Protein AF-A0A7Z9GYR3-F1 (afdb_monomer_lite)

Foldseek 3Di:
DDDDDDDDDDDDDDDDDDDDDDDDPPPPPPPPVCPPPPPVVVQQLVWQQFQLRSVNPVDNPDDPQDPDDDPPPPDQDDDDDAADAQADWTGHDQKIKAKHKHFPPAFDPVDDDQVRDDQFPLSWGFDRTKIFIKMFIAGNRYRHTLDMDGPDIGRAPGTAHPVHDQHYAYWGDPNAKIWGQSAQRWIWIDGPNGHTPDTDHLHHADDDRRNDDYAYEDEDPPPDPPPPDDDDPPDDDDDPDDRDHDPDDDHWYWYDDPVDIDIDDDD

Radius of gyration: 30.3 Å; chains: 1; bounding box: 81×101×59 Å

Secondary structure (DSSP, 8-state):
-----------------------S---------------HHHHHTT-B-STT-TTSSS--TT----S---SSSS--------SB--PPPEEETTEEEEEEEEEEEEE-TTSPPTTTSPP-GGG-----EEEEEEEEEEETTT--EEEEEEEEEE--SS---TT--TT-SPPEE-SSEEEEE-GGG-EEEEETTS-EEEEE-------GGG------EEE-TT----TT-PPPTT-----S-------S-S-EEEEEETTEEEEEEP-

pLDDT: mean 73.87, std 27.82, range [23.42, 98.69]

Structure (mmCIF, N/CA/C/O backbone):
data_AF-A0A7Z9GYR3-F1
#
_entry.id   AF-A0A7Z9GYR3-F1
#
loop_
_atom_site.group_PDB
_atom_site.id
_atom_site.type_symbol
_atom_site.label_atom_id
_atom_site.label_alt_id
_atom_site.label_comp_id
_atom_site.label_asym_id
_atom_site.label_entity_id
_atom_site.label_seq_id
_atom_site.pdbx_PDB_ins_code
_atom_site.Cartn_x
_atom_site.Cartn_y
_atom_site.Cartn_z
_atom_site.occupancy
_atom_site.B_iso_or_equiv
_atom_site.auth_seq_id
_atom_site.auth_comp_id
_atom_site.auth_asym_id
_atom_site.auth_atom_id
_atom_site.pdbx_PDB_model_num
ATOM 1 N N . MET A 1 1 ? -29.257 -83.106 20.979 1.00 37.72 1 MET A N 1
ATOM 2 C CA . MET A 1 1 ? -28.621 -81.980 21.696 1.00 37.72 1 MET A CA 1
ATOM 3 C C . MET A 1 1 ? -28.853 -80.715 20.865 1.00 37.72 1 MET A C 1
ATOM 5 O O . MET A 1 1 ? -28.634 -80.825 19.670 1.00 37.72 1 MET A O 1
ATOM 9 N N . SER A 1 2 ? -29.279 -79.530 21.321 1.00 37.00 2 SER A N 1
ATOM 10 C CA . SER A 1 2 ? -30.122 -79.076 22.455 1.00 37.00 2 SER A CA 1
ATOM 11 C C . SER A 1 2 ? -30.230 -77.536 22.349 1.00 37.00 2 SER A C 1
ATOM 13 O O . SER A 1 2 ? -29.196 -76.914 22.166 1.00 37.00 2 SER A O 1
ATOM 15 N N . HIS A 1 3 ? -31.364 -76.827 22.434 1.00 33.69 3 HIS A N 1
ATOM 16 C CA . HIS A 1 3 ? -32.806 -77.137 22.569 1.00 33.69 3 HIS A CA 1
ATOM 17 C C . HIS A 1 3 ? -33.588 -76.266 21.523 1.00 33.69 3 HIS A C 1
ATOM 19 O O . HIS A 1 3 ? -32.957 -75.496 20.813 1.00 33.69 3 HIS A O 1
ATOM 25 N N . ARG A 1 4 ? -34.876 -76.425 21.151 1.00 30.14 4 ARG A N 1
ATOM 26 C CA . ARG A 1 4 ? -36.182 -76.279 21.862 1.00 30.14 4 ARG A CA 1
ATOM 27 C C . ARG A 1 4 ? -36.275 -74.972 22.703 1.00 30.14 4 ARG A C 1
ATOM 29 O O . ARG A 1 4 ? -35.363 -74.716 23.465 1.00 30.14 4 ARG A O 1
ATOM 36 N N . LYS A 1 5 ? -37.333 -74.138 22.673 1.00 31.38 5 LYS A N 1
ATOM 37 C CA . LYS A 1 5 ? -38.701 -74.263 22.114 1.00 31.38 5 LYS A CA 1
ATOM 38 C C . LYS A 1 5 ? -39.424 -72.888 22.008 1.00 31.38 5 LYS A C 1
ATOM 40 O O . LYS A 1 5 ? -39.164 -71.988 22.790 1.00 31.38 5 LYS A O 1
ATOM 45 N N . LEU A 1 6 ? -40.378 -72.849 21.074 1.00 30.75 6 LEU A N 1
ATOM 46 C CA . LEU A 1 6 ? -41.644 -72.097 20.934 1.00 30.75 6 LEU A CA 1
ATOM 47 C C . LEU A 1 6 ? -42.253 -71.226 22.078 1.00 30.75 6 LEU A C 1
ATOM 49 O O . LEU A 1 6 ? -42.398 -71.693 23.202 1.00 30.75 6 LEU A O 1
ATOM 53 N N . PHE A 1 7 ? -42.839 -70.093 21.633 1.00 27.52 7 PHE A N 1
ATOM 54 C CA . PHE A 1 7 ? -44.151 -69.460 21.956 1.00 27.52 7 PHE A CA 1
ATOM 55 C C . PHE A 1 7 ? -44.619 -69.175 23.402 1.00 27.52 7 PHE A C 1
ATOM 57 O O . PHE A 1 7 ? -44.775 -70.077 24.222 1.00 27.52 7 PHE A O 1
ATOM 64 N N . ARG A 1 8 ? -45.175 -67.960 23.578 1.00 27.73 8 ARG A N 1
ATOM 65 C CA . ARG A 1 8 ? -46.491 -67.737 24.219 1.00 27.73 8 ARG A CA 1
ATOM 66 C C . ARG A 1 8 ? -47.211 -66.511 23.631 1.00 27.73 8 ARG A C 1
ATOM 68 O O . ARG A 1 8 ? -46.573 -65.516 23.315 1.00 27.73 8 ARG A O 1
ATOM 75 N N . ILE A 1 9 ? -48.533 -66.618 23.494 1.00 33.81 9 ILE A N 1
ATOM 76 C CA . ILE A 1 9 ? -49.474 -65.558 23.085 1.00 33.81 9 ILE A CA 1
ATOM 77 C C . ILE A 1 9 ? -50.174 -65.038 24.345 1.00 33.81 9 ILE A C 1
ATOM 79 O O . ILE A 1 9 ? -50.500 -65.851 25.211 1.00 33.81 9 ILE A O 1
ATOM 83 N N . VAL A 1 10 ? -50.501 -63.742 24.406 1.00 33.88 10 VAL A N 1
ATOM 84 C CA . VAL A 1 10 ? -51.648 -63.257 25.195 1.00 33.88 10 VAL A CA 1
ATOM 85 C C . VAL A 1 10 ? -52.371 -62.147 24.420 1.00 33.88 10 VAL A C 1
ATOM 87 O O . VAL A 1 10 ? -51.730 -61.208 23.959 1.00 33.88 10 VAL A O 1
ATOM 90 N N . ASN A 1 11 ? -53.693 -62.271 24.276 1.00 31.70 11 ASN A N 1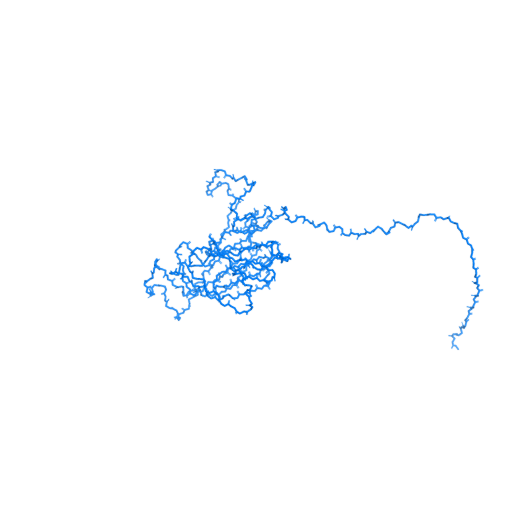
ATOM 91 C CA . ASN A 1 11 ? -54.591 -61.255 23.716 1.00 31.70 11 ASN A CA 1
ATOM 92 C C . ASN A 1 11 ? -55.383 -60.585 24.849 1.00 31.70 11 ASN A C 1
ATOM 94 O O . ASN A 1 11 ? -56.021 -61.303 25.614 1.00 31.70 11 ASN A O 1
ATOM 98 N N . SER A 1 12 ? -55.453 -59.252 24.859 1.00 34.59 12 SER A N 1
ATOM 99 C CA . SER A 1 12 ? -56.633 -58.449 25.250 1.00 34.59 12 SER A CA 1
ATOM 100 C C . SER A 1 12 ? -56.310 -56.964 24.983 1.00 34.59 12 SER A C 1
ATOM 102 O O . SER A 1 12 ? -55.257 -56.493 25.388 1.00 34.59 12 SER A O 1
ATOM 104 N N . SER A 1 13 ? -57.026 -56.192 24.161 1.00 34.53 13 SER A N 1
ATOM 105 C CA . SER A 1 13 ? -58.473 -55.946 24.039 1.00 34.53 13 SER A CA 1
ATOM 106 C C . SER A 1 13 ? -58.991 -54.844 24.978 1.00 34.53 13 SER A C 1
ATOM 108 O O . SER A 1 13 ? -59.334 -55.128 26.117 1.00 34.53 13 SER A O 1
ATOM 110 N N . ILE A 1 14 ? -59.185 -53.658 24.379 1.00 41.22 14 ILE A N 1
ATOM 111 C CA . ILE A 1 14 ? -60.356 -52.767 24.534 1.00 41.22 14 ILE A CA 1
ATOM 112 C C . ILE A 1 14 ? -60.437 -51.816 25.766 1.00 41.22 14 ILE A C 1
ATOM 114 O O . ILE A 1 14 ? -60.558 -52.240 26.906 1.00 41.22 14 ILE A O 1
ATOM 118 N N . SER A 1 15 ? -60.477 -50.516 25.410 1.00 37.03 15 SER A N 1
ATOM 119 C CA . SER A 1 15 ? -61.250 -49.372 25.960 1.00 37.03 15 SER A CA 1
ATOM 120 C C . SER A 1 15 ? -60.958 -48.704 27.320 1.00 37.03 15 SER A C 1
ATOM 122 O O . SER A 1 15 ? -60.864 -49.374 28.338 1.00 37.03 15 SER A O 1
ATOM 124 N N . ASP A 1 16 ? -61.072 -47.361 27.284 1.00 38.69 16 ASP A N 1
ATOM 125 C CA . ASP A 1 16 ? -61.822 -46.501 28.233 1.00 38.69 16 ASP A CA 1
ATOM 126 C C . ASP A 1 16 ? -61.315 -46.273 29.679 1.00 38.69 16 ASP A C 1
ATOM 128 O O . ASP A 1 16 ? -60.851 -47.190 30.341 1.00 38.69 16 ASP A O 1
ATOM 132 N N . THR A 1 17 ? -61.407 -45.075 30.289 1.00 39.69 17 THR A N 1
ATOM 133 C CA . THR A 1 17 ? -61.464 -43.672 29.795 1.00 39.69 17 THR A CA 1
ATOM 134 C C . THR A 1 17 ? -61.020 -42.725 30.945 1.00 39.69 17 THR A C 1
ATOM 136 O O . THR A 1 17 ? -61.125 -43.085 32.111 1.00 39.69 17 THR A O 1
ATOM 139 N N . PHE A 1 18 ? -60.658 -41.474 30.618 1.00 39.09 18 PHE A N 1
ATOM 140 C CA . PHE A 1 18 ? -60.702 -40.263 31.475 1.00 39.09 18 PHE A CA 1
ATOM 141 C C . PHE A 1 18 ? -59.736 -40.028 32.672 1.00 39.09 18 PHE A C 1
ATOM 143 O O . PHE A 1 18 ? -59.362 -40.905 33.436 1.00 39.09 18 PHE A O 1
ATOM 150 N N . CYS A 1 19 ? -59.496 -38.717 32.864 1.00 34.84 19 CYS A N 1
ATOM 151 C CA . CYS A 1 19 ? -59.142 -37.982 34.092 1.00 34.84 19 CYS A CA 1
ATOM 152 C C . CYS A 1 19 ? -57.678 -37.873 34.592 1.00 34.84 19 CYS A C 1
ATOM 154 O O . CYS A 1 19 ? -57.165 -38.705 35.326 1.00 34.84 19 CYS A O 1
ATOM 156 N N . LEU A 1 20 ? -57.141 -36.661 34.370 1.00 39.75 20 LEU A N 1
ATOM 157 C CA . LEU A 1 20 ? -56.474 -35.805 35.372 1.00 39.75 20 LEU A CA 1
ATOM 158 C C . LEU A 1 20 ? -55.152 -36.280 36.014 1.00 39.75 20 LEU A C 1
ATOM 160 O O . LEU A 1 20 ? -55.118 -36.708 37.163 1.00 39.75 20 LEU A O 1
ATOM 164 N N . ALA A 1 21 ? -54.039 -35.938 35.359 1.00 39.66 21 ALA A N 1
ATOM 165 C CA . ALA A 1 21 ? -52.856 -35.406 36.044 1.00 39.66 21 ALA A CA 1
ATOM 166 C C . ALA A 1 21 ? -52.123 -34.407 35.129 1.00 39.66 21 ALA A C 1
ATOM 168 O O . ALA A 1 21 ? -51.768 -34.731 33.998 1.00 39.66 21 ALA A O 1
ATOM 169 N N . ALA A 1 22 ? -51.932 -33.173 35.599 1.00 44.28 22 ALA A N 1
ATOM 170 C CA . ALA A 1 22 ? -51.173 -32.145 34.886 1.00 44.28 22 ALA A CA 1
ATOM 171 C C . ALA A 1 22 ? -49.652 -32.280 35.137 1.00 44.28 22 ALA A C 1
ATOM 173 O O . ALA A 1 22 ? -49.231 -33.038 36.005 1.00 44.28 22 ALA A O 1
ATOM 174 N N . LEU A 1 23 ? -48.854 -31.451 34.441 1.00 46.25 23 LEU A N 1
ATOM 175 C CA . LEU A 1 23 ? -47.457 -31.092 34.774 1.00 46.25 23 LEU A CA 1
ATOM 176 C C . LEU A 1 23 ? -46.296 -32.053 34.405 1.00 46.25 23 LEU A C 1
ATOM 178 O O . LEU A 1 23 ? -45.399 -32.222 35.220 1.00 46.25 23 LEU A O 1
ATOM 182 N N . VAL A 1 24 ? -46.175 -32.529 33.150 1.00 45.31 24 VAL A N 1
ATOM 183 C CA . VAL A 1 24 ? -44.829 -32.724 32.520 1.00 45.31 24 VAL A CA 1
ATOM 184 C C . VAL A 1 24 ? -44.803 -32.461 30.993 1.00 45.31 24 VAL A C 1
ATOM 186 O O . VAL A 1 24 ? -44.171 -33.189 30.234 1.00 45.31 24 VAL A O 1
ATOM 189 N N . VAL A 1 25 ? -45.466 -31.410 30.489 1.00 48.41 25 VAL A N 1
ATOM 190 C CA . VAL A 1 25 ? -45.307 -30.980 29.075 1.00 48.41 25 VAL A CA 1
ATOM 191 C C . VAL A 1 25 ? -45.053 -29.475 28.993 1.00 48.41 25 VAL A C 1
ATOM 193 O O . VAL A 1 25 ? -45.889 -28.701 28.544 1.00 48.41 25 VAL A O 1
ATOM 196 N N . SER A 1 26 ? -43.878 -29.051 29.464 1.00 50.28 26 SER A N 1
ATOM 197 C CA . SER A 1 26 ? -43.373 -27.684 29.268 1.00 50.28 26 SER A CA 1
ATOM 198 C C . SER A 1 26 ? -41.839 -27.631 29.257 1.00 50.28 26 SER A C 1
ATOM 200 O O . SER A 1 26 ? -41.228 -26.835 29.962 1.00 50.28 26 SER A O 1
ATOM 202 N N . CYS A 1 27 ? -41.214 -28.480 28.435 1.00 38.94 27 CYS A N 1
ATOM 203 C CA . CYS A 1 27 ? -39.809 -28.319 28.033 1.00 38.94 27 CYS A CA 1
ATOM 204 C C . CYS A 1 27 ? -39.586 -28.448 26.516 1.00 38.94 27 CYS A C 1
ATOM 206 O O . CYS A 1 27 ? -38.458 -28.606 26.063 1.00 38.94 27 CYS A O 1
ATOM 208 N N . CYS A 1 28 ? -40.629 -28.211 25.710 1.00 43.34 28 CYS A N 1
ATOM 209 C CA . CYS A 1 28 ? -40.446 -27.593 24.391 1.00 43.34 28 CYS A CA 1
ATOM 210 C C . CYS A 1 28 ? -40.190 -26.083 24.558 1.00 43.34 28 CYS A C 1
ATOM 212 O O . CYS A 1 28 ? -40.831 -25.250 23.919 1.00 43.34 28 CYS A O 1
ATOM 214 N N . ALA A 1 29 ? -39.248 -25.733 25.442 1.00 46.59 29 ALA A N 1
ATOM 215 C CA . ALA A 1 29 ? -38.631 -24.424 25.428 1.00 46.59 29 ALA A CA 1
ATOM 216 C C . ALA A 1 29 ? -37.870 -24.356 24.108 1.00 46.59 29 ALA A C 1
ATOM 218 O O . ALA A 1 29 ? -36.826 -24.985 23.939 1.00 46.59 29 ALA A O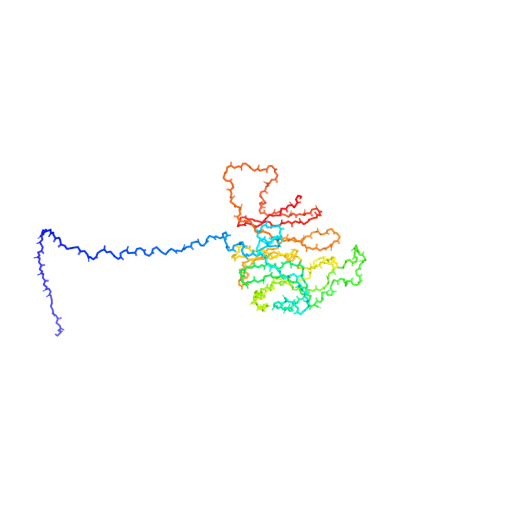 1
ATOM 219 N N . CYS A 1 30 ? -38.462 -23.666 23.139 1.00 44.78 30 CYS A N 1
ATOM 220 C CA . CYS A 1 30 ? -37.830 -23.443 21.860 1.00 44.78 30 CYS A CA 1
ATOM 221 C C . CYS A 1 30 ? -36.509 -22.722 22.134 1.00 44.78 30 CYS A C 1
ATOM 223 O O . CYS A 1 30 ? -36.522 -21.527 22.429 1.00 44.78 30 CYS A O 1
ATOM 225 N N . LEU A 1 31 ? -35.377 -23.419 21.981 1.00 45.22 31 LEU A N 1
ATOM 226 C CA . LEU A 1 31 ? -34.112 -22.766 21.667 1.00 45.22 31 LEU A CA 1
ATOM 227 C C . LEU A 1 31 ? -34.235 -22.200 20.248 1.00 45.22 31 LEU A C 1
ATOM 229 O O . LEU A 1 31 ? -33.615 -22.662 19.294 1.00 45.22 31 LEU A O 1
ATOM 233 N N . GLN A 1 32 ? -35.065 -21.164 20.125 1.00 49.59 32 GLN A N 1
ATOM 234 C CA . GLN A 1 32 ? -34.815 -20.105 19.179 1.00 49.59 32 GLN A CA 1
ATOM 235 C C . GLN A 1 32 ? -33.464 -19.543 19.589 1.00 49.59 32 GLN A C 1
ATOM 237 O O . GLN A 1 32 ? -33.362 -18.758 20.531 1.00 49.59 32 GLN A O 1
ATOM 242 N N . SER A 1 33 ? -32.424 -20.002 18.899 1.00 47.75 33 SER A N 1
ATOM 243 C CA . SER A 1 33 ? -31.140 -19.331 18.855 1.00 47.75 33 SER A CA 1
ATOM 244 C C . SER A 1 33 ? -31.421 -17.906 18.399 1.00 47.75 33 SER A C 1
ATOM 246 O O . SER A 1 33 ? -31.510 -17.639 17.201 1.00 47.75 33 SER A O 1
ATOM 248 N N . GLN A 1 34 ? -31.621 -17.000 19.358 1.00 47.19 34 GLN A N 1
ATOM 249 C CA . GLN A 1 34 ? -31.662 -15.570 19.115 1.00 47.19 34 GLN A CA 1
ATOM 250 C C . GLN A 1 34 ? -30.240 -15.158 18.758 1.00 47.19 34 GLN A C 1
ATOM 252 O O . GLN A 1 34 ? -29.492 -14.608 19.564 1.00 47.19 34 GLN A O 1
ATOM 257 N N . LEU A 1 35 ? -29.869 -15.470 17.516 1.00 44.09 35 LEU A N 1
ATOM 258 C CA . LEU A 1 35 ? -28.780 -14.830 16.821 1.00 44.09 35 LEU A CA 1
ATOM 259 C C . LEU A 1 35 ? -29.227 -13.379 16.666 1.00 44.09 35 LEU A C 1
ATOM 261 O O . LEU A 1 35 ? -29.896 -13.013 15.701 1.00 44.09 35 LEU A O 1
ATOM 265 N N . SER A 1 36 ? -28.957 -12.589 17.706 1.00 44.06 36 SER A N 1
ATOM 266 C CA . SER A 1 36 ? -29.188 -11.157 17.695 1.00 44.06 36 SER A CA 1
ATOM 267 C C . SER A 1 36 ? -28.364 -10.613 16.544 1.00 44.06 36 SER A C 1
ATOM 269 O O . SER A 1 36 ? -27.134 -10.563 16.622 1.00 44.06 36 SER A O 1
ATOM 271 N N . ALA A 1 37 ? -29.041 -10.290 15.443 1.00 48.44 37 ALA A N 1
ATOM 272 C CA . ALA A 1 37 ? -28.442 -9.555 14.354 1.00 48.44 37 ALA A CA 1
ATOM 273 C C . ALA A 1 37 ? -28.035 -8.207 14.946 1.00 48.44 37 ALA A C 1
ATOM 275 O O . ALA A 1 37 ? -28.883 -7.343 15.171 1.00 48.44 37 ALA A O 1
ATOM 276 N N . GLN A 1 38 ? -26.749 -8.074 15.281 1.00 43.47 38 GLN A N 1
ATOM 277 C CA . GLN A 1 38 ? -26.194 -6.801 15.706 1.00 43.47 38 GLN A CA 1
ATOM 278 C C . GLN A 1 38 ? -26.507 -5.797 14.605 1.00 43.47 38 GLN A C 1
ATOM 280 O O . GLN A 1 38 ? -26.141 -6.013 13.452 1.00 43.47 38 GLN A O 1
ATOM 285 N N . ASP A 1 39 ? -27.227 -4.741 14.974 1.00 46.22 39 ASP A N 1
ATOM 286 C CA . ASP A 1 39 ? -27.556 -3.636 14.086 1.00 46.22 39 ASP A CA 1
ATOM 287 C C . ASP A 1 39 ? -26.244 -3.084 13.492 1.00 46.22 39 ASP A C 1
ATOM 289 O O . ASP A 1 39 ? -25.444 -2.500 14.238 1.00 46.22 39 ASP A O 1
ATOM 293 N N . PRO A 1 40 ? -25.979 -3.294 12.183 1.00 50.00 40 PRO A N 1
ATOM 294 C CA . PRO A 1 40 ? -24.681 -2.975 11.592 1.00 50.00 40 PRO A CA 1
ATOM 295 C C . PRO A 1 40 ? -24.381 -1.472 11.641 1.00 50.00 40 PRO A C 1
ATOM 297 O O . PRO A 1 40 ? -23.216 -1.076 11.618 1.00 50.00 40 PRO A O 1
ATOM 300 N N . SER A 1 41 ? -25.406 -0.629 11.825 1.00 56.66 41 SER A N 1
ATOM 301 C CA . SER A 1 41 ? -25.260 0.826 11.866 1.00 56.66 41 SER A CA 1
ATOM 302 C C . SER A 1 41 ? -24.340 1.338 12.981 1.00 56.66 41 SER A C 1
ATOM 304 O O . SER A 1 41 ? -23.775 2.422 12.843 1.00 56.66 41 SER A O 1
ATOM 306 N N . LYS A 1 42 ? -24.149 0.593 14.083 1.00 49.12 42 LYS A N 1
ATOM 307 C CA . LYS A 1 42 ? -23.285 1.032 15.199 1.00 49.12 42 LYS A CA 1
ATOM 308 C C . LYS A 1 42 ? -21.845 0.529 15.137 1.00 49.12 42 LYS A C 1
ATOM 310 O O . LYS A 1 42 ? -20.979 1.207 15.685 1.00 49.12 42 LYS A O 1
ATOM 315 N N . SER A 1 43 ? -21.559 -0.612 14.507 1.00 61.03 43 SER A N 1
ATOM 316 C CA . SER A 1 43 ? -20.167 -1.051 14.320 1.00 61.03 43 SER A CA 1
ATOM 317 C C . SER A 1 43 ? -19.510 -0.306 13.156 1.00 61.03 43 SER A C 1
ATOM 319 O O . SER A 1 43 ? -18.393 0.183 13.309 1.00 61.03 43 SER A O 1
ATOM 321 N N . GLU A 1 44 ? -20.231 -0.101 12.047 1.00 61.12 44 GLU A N 1
ATOM 322 C CA . GLU A 1 44 ? -19.733 0.628 10.870 1.00 61.12 44 GLU A CA 1
ATOM 323 C C . GLU A 1 44 ? -19.287 2.064 11.194 1.00 61.12 44 GLU A C 1
ATOM 325 O O . GLU A 1 44 ? -18.243 2.503 10.714 1.00 61.12 44 GLU A O 1
ATOM 330 N N . LEU A 1 45 ? -20.029 2.785 12.048 1.00 63.03 45 LEU A N 1
ATOM 331 C CA . LEU A 1 45 ? -19.714 4.170 12.435 1.00 63.03 45 LEU A CA 1
ATOM 332 C C . LEU A 1 45 ? -18.457 4.313 13.309 1.00 63.03 45 LEU A C 1
ATOM 334 O O . LEU A 1 45 ? -17.876 5.397 13.355 1.00 63.03 45 LEU A O 1
ATOM 338 N N . ASN A 1 46 ? -18.023 3.246 13.988 1.00 81.56 46 ASN A N 1
ATOM 339 C CA . ASN A 1 46 ? -16.782 3.238 14.772 1.00 81.56 46 ASN A CA 1
ATOM 340 C C . ASN A 1 46 ? -15.542 2.909 13.917 1.00 81.56 46 ASN A C 1
ATOM 342 O O . ASN A 1 46 ? -14.413 3.000 14.410 1.00 81.56 46 ASN A O 1
ATOM 346 N N . ASN A 1 47 ? -15.749 2.544 12.647 1.00 90.31 47 ASN A N 1
ATOM 347 C CA . ASN A 1 47 ? -14.727 2.070 11.725 1.00 90.31 47 ASN A CA 1
ATOM 348 C C . ASN A 1 47 ? -14.442 3.093 10.614 1.00 90.31 47 ASN A C 1
ATOM 350 O O . ASN A 1 47 ? -15.334 3.733 10.060 1.00 90.31 47 ASN A O 1
ATOM 354 N N . TRP A 1 48 ? -13.166 3.229 10.250 1.00 93.81 48 TRP A N 1
ATOM 355 C CA . TRP A 1 48 ? -12.717 4.097 9.157 1.00 93.81 48 TRP A CA 1
ATOM 356 C C . TRP A 1 48 ? -12.488 3.244 7.912 1.00 93.81 48 TRP A C 1
ATOM 358 O O . TRP A 1 48 ? -11.359 3.043 7.481 1.00 93.81 48 TRP A O 1
ATOM 368 N N . HIS A 1 49 ? -13.565 2.657 7.390 1.00 92.81 49 HIS A N 1
ATOM 369 C CA . HIS A 1 49 ? -13.518 1.521 6.462 1.00 92.81 49 HIS A CA 1
ATOM 370 C C . HIS A 1 49 ? -13.140 1.860 5.006 1.00 92.81 49 HIS A C 1
ATOM 372 O O . HIS A 1 49 ? -12.967 0.954 4.193 1.00 92.81 49 HIS A O 1
ATOM 378 N N . GLN A 1 50 ? -13.008 3.147 4.683 1.00 91.81 50 GLN A N 1
ATOM 379 C CA . GLN A 1 50 ? -12.658 3.681 3.365 1.00 91.81 50 GLN A CA 1
ATOM 380 C C . GLN A 1 50 ? -11.895 5.006 3.515 1.00 91.81 50 GLN A C 1
ATOM 382 O O . GLN A 1 50 ? -11.940 5.628 4.577 1.00 91.81 50 GLN A O 1
ATOM 387 N N . TRP A 1 51 ? -11.247 5.478 2.442 1.00 89.69 51 TRP A N 1
ATOM 388 C CA . TRP A 1 51 ? -10.387 6.679 2.426 1.00 89.69 51 TRP A CA 1
ATOM 389 C C . TRP A 1 51 ? -10.948 7.874 3.222 1.00 89.69 51 TRP A C 1
ATOM 391 O O . TRP A 1 51 ? -10.254 8.446 4.062 1.00 89.69 51 TRP A O 1
ATOM 401 N N . ARG A 1 52 ? -12.216 8.234 2.989 1.00 90.50 52 ARG A N 1
ATOM 402 C CA . ARG A 1 52 ? -12.875 9.404 3.596 1.00 90.50 52 ARG A CA 1
ATOM 403 C C . ARG A 1 52 ? -13.744 9.074 4.821 1.00 90.50 52 ARG A C 1
ATOM 405 O O . ARG A 1 52 ? -14.618 9.865 5.173 1.00 90.50 52 ARG A O 1
ATOM 412 N N . GLY A 1 53 ? -13.509 7.935 5.468 1.00 90.44 53 GLY A N 1
ATOM 413 C CA . GLY A 1 53 ? -14.240 7.515 6.664 1.00 90.44 53 GLY A CA 1
ATOM 414 C C . GLY A 1 53 ? -15.688 7.085 6.387 1.00 90.44 53 GLY A C 1
ATOM 415 O O . GLY A 1 53 ? -16.092 6.971 5.225 1.00 90.44 53 GLY A O 1
ATOM 416 N N . PRO A 1 54 ? -16.483 6.829 7.442 1.00 88.38 54 PRO A N 1
ATOM 417 C CA . PRO A 1 54 ? -17.796 6.198 7.306 1.00 88.38 54 PRO A CA 1
ATOM 418 C C . PRO A 1 54 ? -18.806 7.042 6.514 1.00 88.38 54 PRO A C 1
ATOM 420 O O . PRO A 1 54 ? -19.583 6.495 5.742 1.00 88.38 54 PRO A O 1
ATOM 423 N N . ASP A 1 55 ? -18.738 8.371 6.627 1.00 87.56 55 ASP A N 1
ATOM 424 C CA . ASP A 1 55 ? -19.621 9.312 5.919 1.00 87.56 55 ASP A CA 1
ATOM 425 C C . ASP A 1 55 ? -19.070 9.788 4.560 1.00 87.56 55 ASP A C 1
ATOM 427 O O . ASP A 1 55 ? -19.622 10.704 3.951 1.00 87.56 55 ASP A O 1
ATOM 431 N N . ALA A 1 56 ? -17.935 9.241 4.112 1.00 87.38 56 ALA A N 1
ATOM 432 C CA . ALA A 1 56 ? -17.191 9.683 2.928 1.00 87.38 56 ALA A CA 1
ATOM 433 C C . ALA A 1 56 ? -16.822 11.191 2.891 1.00 87.38 56 ALA A C 1
ATOM 435 O O . ALA A 1 56 ? -16.442 11.719 1.842 1.00 87.38 56 ALA A O 1
ATOM 436 N N . ASN A 1 57 ? -16.864 11.889 4.031 1.00 90.19 57 ASN A N 1
ATOM 437 C CA . ASN A 1 57 ? -16.621 13.333 4.155 1.00 90.19 57 ASN A CA 1
ATOM 438 C C . ASN A 1 57 ? -15.254 13.695 4.777 1.00 90.19 57 ASN A C 1
ATOM 440 O O . ASN A 1 57 ? -14.860 14.858 4.739 1.00 90.19 57 ASN A O 1
ATOM 444 N N . GLY A 1 58 ? -14.507 12.721 5.311 1.00 90.06 58 GLY A N 1
ATOM 445 C CA . GLY A 1 58 ? -13.226 12.937 5.993 1.00 90.06 58 GLY A CA 1
ATOM 446 C C . GLY A 1 58 ? -13.337 13.466 7.429 1.00 90.06 58 GLY A C 1
ATOM 447 O O . GLY A 1 58 ? -12.330 13.899 7.983 1.00 90.06 58 GLY A O 1
ATOM 448 N N . VAL A 1 59 ? -14.523 13.432 8.045 1.00 90.69 59 VAL A N 1
ATOM 449 C CA . VAL A 1 59 ? -14.777 13.933 9.404 1.00 90.69 59 VAL A CA 1
ATOM 450 C C . VAL A 1 59 ? -15.007 12.768 10.367 1.00 90.69 59 VAL A C 1
ATOM 452 O O . VAL A 1 59 ? -15.846 11.905 10.124 1.00 90.69 59 VAL A O 1
ATOM 455 N N . SER A 1 60 ? -14.310 12.768 11.506 1.00 88.06 60 SER A N 1
ATOM 456 C CA . SER A 1 60 ? -14.645 11.883 12.627 1.00 88.06 60 SER A CA 1
ATOM 457 C C . SER A 1 60 ? -15.587 12.599 13.593 1.00 88.06 60 SER A C 1
ATOM 459 O O . SER A 1 60 ? -15.216 13.610 14.186 1.00 88.06 60 SER A O 1
ATOM 461 N N . ARG A 1 61 ? -16.812 12.083 13.751 1.00 84.06 61 ARG A N 1
ATOM 462 C CA . ARG A 1 61 ? -17.900 12.749 14.497 1.00 84.06 61 ARG A CA 1
ATOM 463 C C . ARG A 1 61 ? -17.635 12.911 15.998 1.00 84.06 61 ARG A C 1
ATOM 465 O O . ARG A 1 61 ? -18.203 13.803 16.618 1.00 84.06 61 ARG A O 1
ATOM 472 N N . SER A 1 62 ? -16.834 12.022 16.581 1.00 83.19 62 SER A N 1
ATOM 473 C CA . SER A 1 62 ? -16.623 11.910 18.032 1.00 83.19 62 SER A CA 1
ATOM 474 C C . SER A 1 62 ? -15.154 11.711 18.414 1.00 83.19 62 SER A C 1
ATOM 476 O O . SER A 1 62 ? -14.860 11.242 19.514 1.00 83.19 62 SER A O 1
ATOM 478 N N . ALA A 1 63 ? -14.217 12.020 17.512 1.00 84.44 63 ALA A N 1
ATOM 479 C CA . ALA A 1 63 ? -12.800 11.988 17.853 1.00 84.44 63 ALA A CA 1
ATOM 480 C C . ALA A 1 63 ? -12.458 13.107 18.842 1.00 84.44 63 ALA A C 1
ATOM 482 O O . ALA A 1 63 ? -12.836 14.259 18.649 1.00 84.44 63 ALA A O 1
ATOM 483 N N . ASN A 1 64 ? -11.661 12.760 19.849 1.00 88.88 64 ASN A N 1
ATOM 484 C CA . ASN A 1 64 ? -10.992 13.704 20.735 1.00 88.88 64 ASN A CA 1
ATOM 485 C C . ASN A 1 64 ? -9.471 13.581 20.517 1.00 88.88 64 ASN A C 1
ATOM 487 O O . ASN A 1 64 ? -8.801 12.901 21.298 1.00 88.88 64 ASN A O 1
ATOM 491 N N . PRO A 1 65 ? -8.932 14.095 19.392 1.00 90.62 65 PRO A N 1
ATOM 492 C CA . PRO A 1 65 ? -7.514 13.968 19.079 1.00 90.62 65 PRO A CA 1
ATOM 493 C C . PRO A 1 65 ? -6.663 14.840 20.018 1.00 90.62 65 PRO A C 1
ATOM 495 O O . PRO A 1 65 ? -7.132 15.880 20.485 1.00 90.62 65 PRO A O 1
ATOM 498 N N . PRO A 1 66 ? -5.399 14.465 20.278 1.00 92.94 66 PRO A N 1
ATOM 499 C CA . PRO A 1 66 ? -4.477 15.319 21.017 1.00 92.94 66 PRO A CA 1
ATOM 500 C C . PRO A 1 66 ? -4.234 16.637 20.265 1.00 92.94 66 PRO A C 1
ATOM 502 O O . PRO A 1 66 ? -4.002 16.639 19.058 1.00 92.94 66 PRO A O 1
ATOM 505 N N . THR A 1 67 ? -4.243 17.759 20.987 1.00 95.38 67 THR A N 1
ATOM 506 C CA . THR A 1 67 ? -4.009 19.111 20.436 1.00 95.38 67 THR A CA 1
ATOM 507 C C . THR A 1 67 ? -2.529 19.493 20.334 1.00 95.38 67 THR A C 1
ATOM 509 O O . THR A 1 67 ? -2.200 20.568 19.846 1.00 95.38 67 THR A O 1
ATOM 512 N N . GLU A 1 68 ? -1.633 18.624 20.801 1.00 95.94 68 GLU A N 1
ATOM 513 C CA . GLU A 1 68 ? -0.180 18.786 20.751 1.00 95.94 68 GLU A CA 1
ATOM 514 C C . GLU A 1 68 ? 0.456 17.489 20.241 1.00 95.94 68 GLU A C 1
ATOM 516 O O . GLU A 1 68 ? -0.034 16.399 20.547 1.00 95.94 68 GLU A O 1
ATOM 521 N N . TRP A 1 69 ? 1.559 17.585 19.501 1.00 94.81 69 TRP A N 1
ATOM 522 C CA . TRP A 1 69 ? 2.248 16.434 18.915 1.00 94.81 69 TRP A CA 1
ATOM 523 C C . TRP A 1 69 ? 3.747 16.721 18.765 1.00 94.81 69 TRP A C 1
ATOM 525 O O . TRP A 1 69 ? 4.126 17.854 18.469 1.00 94.81 69 TRP A O 1
ATOM 535 N N . SER A 1 70 ? 4.595 15.710 18.950 1.00 93.81 70 SER A N 1
ATOM 536 C CA . SER A 1 70 ? 6.022 15.748 18.584 1.00 93.81 70 SER A CA 1
ATOM 537 C C . SER A 1 70 ? 6.485 14.349 18.169 1.00 93.81 70 SER A C 1
ATOM 539 O O . SER A 1 70 ? 5.673 13.429 18.120 1.00 93.81 70 SER A O 1
ATOM 541 N N . GLU A 1 71 ? 7.777 14.153 17.894 1.00 91.81 71 GLU A N 1
ATOM 542 C CA . GLU A 1 71 ? 8.341 12.821 17.626 1.00 91.81 71 GLU A CA 1
ATOM 543 C C . GLU A 1 71 ? 8.400 11.915 18.878 1.00 91.81 71 GLU A C 1
ATOM 545 O O . GLU A 1 71 ? 8.649 10.711 18.761 1.00 91.81 71 GLU A O 1
ATOM 550 N N . GLU A 1 72 ? 8.095 12.472 20.054 1.00 92.19 72 GLU A N 1
ATOM 551 C CA . GLU A 1 72 ? 8.124 11.847 21.381 1.00 92.19 72 GLU A CA 1
ATOM 552 C C . GLU A 1 72 ? 6.779 11.956 22.130 1.00 92.19 72 GLU A C 1
ATOM 554 O O . GLU A 1 72 ? 6.522 11.182 23.052 1.00 92.19 72 GLU A O 1
ATOM 559 N N . LYS A 1 73 ? 5.915 12.918 21.767 1.00 95.12 73 LYS A N 1
ATOM 560 C CA . LYS A 1 73 ? 4.676 13.248 22.490 1.00 95.12 73 LYS A CA 1
ATOM 561 C C . LYS A 1 73 ? 3.425 12.801 21.737 1.00 95.12 73 LYS A C 1
ATOM 563 O O . LYS A 1 73 ? 3.265 13.082 20.555 1.00 95.12 73 LYS A O 1
ATOM 568 N N . ASN A 1 74 ? 2.502 12.170 22.470 1.00 95.12 74 ASN A N 1
ATOM 569 C CA . ASN A 1 74 ? 1.192 11.682 22.007 1.00 95.12 74 ASN A CA 1
ATOM 570 C C . ASN A 1 74 ? 1.218 10.591 20.914 1.00 95.12 74 ASN A C 1
ATOM 572 O O . ASN A 1 74 ? 0.168 10.158 20.440 1.00 95.12 74 ASN A O 1
ATOM 576 N N . ILE A 1 75 ? 2.397 10.051 20.602 1.00 94.38 75 ILE A N 1
ATOM 577 C CA . ILE A 1 75 ? 2.569 8.841 19.795 1.00 94.38 75 ILE A CA 1
ATOM 578 C C . ILE A 1 75 ? 2.245 7.603 20.633 1.00 94.38 75 ILE A C 1
ATOM 580 O O . ILE A 1 75 ? 2.839 7.384 21.687 1.00 94.38 75 ILE A O 1
ATOM 584 N N . ARG A 1 76 ? 1.347 6.751 20.128 1.00 93.44 76 ARG A N 1
ATOM 585 C CA . ARG A 1 76 ? 1.023 5.458 20.756 1.00 93.44 76 ARG A CA 1
ATOM 586 C C . ARG A 1 76 ? 2.010 4.350 20.375 1.00 93.44 76 ARG A C 1
ATOM 588 O O . ARG A 1 76 ? 2.367 3.535 21.218 1.00 93.44 76 ARG A O 1
ATOM 595 N N . TRP A 1 77 ? 2.433 4.322 19.114 1.00 96.25 77 TRP A N 1
ATOM 596 C CA . TRP A 1 77 ? 3.422 3.395 18.559 1.00 96.25 77 TRP A CA 1
ATOM 597 C C . TRP A 1 77 ? 3.965 3.940 17.228 1.00 96.25 77 TRP A C 1
ATOM 599 O O . TRP A 1 77 ? 3.356 4.816 16.613 1.00 96.25 77 TRP A O 1
ATOM 609 N N . LYS A 1 78 ? 5.108 3.411 16.777 1.00 95.00 78 LYS A N 1
ATOM 610 C CA . LYS A 1 78 ? 5.650 3.591 15.420 1.00 95.00 78 LYS A CA 1
ATOM 611 C C . LYS A 1 78 ? 6.041 2.222 14.877 1.00 95.00 78 LYS A C 1
ATOM 613 O O . LYS A 1 78 ? 6.672 1.446 15.591 1.00 95.00 78 LYS A O 1
ATOM 618 N N . THR A 1 79 ? 5.717 1.967 13.615 1.00 95.69 79 THR A N 1
ATOM 619 C CA . THR A 1 79 ? 6.044 0.715 12.922 1.00 95.69 79 THR A CA 1
ATOM 620 C C . THR A 1 79 ? 6.765 1.060 11.630 1.00 95.69 79 THR A C 1
ATOM 622 O O . THR A 1 79 ? 6.260 1.855 10.839 1.00 95.69 79 THR A O 1
ATOM 625 N N . ALA A 1 80 ? 7.954 0.492 11.424 1.00 96.00 80 ALA A N 1
ATOM 626 C CA . ALA A 1 80 ? 8.657 0.616 10.154 1.00 96.00 80 ALA A CA 1
ATOM 627 C C . ALA A 1 80 ? 7.894 -0.168 9.076 1.00 96.00 80 ALA A C 1
ATOM 629 O O . ALA A 1 80 ? 7.508 -1.315 9.299 1.00 96.00 80 ALA A O 1
ATOM 630 N N . ILE A 1 81 ? 7.671 0.459 7.923 1.00 95.69 81 ILE A N 1
ATOM 631 C CA . ILE A 1 81 ? 6.976 -0.133 6.778 1.00 95.69 81 ILE A CA 1
ATOM 632 C C . ILE A 1 81 ? 7.931 -0.115 5.591 1.00 95.69 81 ILE A C 1
ATOM 634 O O . ILE A 1 81 ? 8.489 0.926 5.253 1.00 95.69 81 ILE A O 1
ATOM 638 N N . ASP A 1 82 ? 8.116 -1.274 4.965 1.00 96.50 82 ASP A N 1
ATOM 639 C CA . ASP A 1 82 ? 8.974 -1.415 3.792 1.00 96.50 82 ASP A CA 1
ATOM 640 C C . ASP A 1 82 ? 8.332 -0.789 2.548 1.00 96.50 82 ASP A C 1
ATOM 642 O O . ASP A 1 82 ? 7.115 -0.869 2.350 1.00 96.50 82 ASP A O 1
ATOM 646 N N . GLY A 1 83 ? 9.162 -0.265 1.645 1.00 95.94 83 GLY A N 1
ATOM 647 C CA . GLY A 1 83 ? 8.715 0.298 0.372 1.00 95.94 83 GLY A CA 1
ATOM 648 C C . GLY A 1 83 ? 8.118 1.700 0.502 1.00 95.94 83 GLY A C 1
ATOM 649 O O . GLY A 1 83 ? 8.499 2.471 1.378 1.00 95.94 83 GLY A O 1
ATOM 650 N N . ALA A 1 84 ? 7.209 2.041 -0.410 1.00 95.12 84 ALA A N 1
ATOM 651 C CA . ALA A 1 84 ? 6.504 3.318 -0.424 1.00 95.12 84 ALA A CA 1
ATOM 652 C C . ALA A 1 84 ? 5.013 3.126 -0.731 1.00 95.12 84 ALA A C 1
ATOM 654 O O . ALA A 1 84 ? 4.644 2.350 -1.615 1.00 95.12 84 ALA A O 1
ATOM 655 N N . GLY A 1 85 ? 4.163 3.882 -0.038 1.00 92.69 85 GLY A N 1
ATOM 656 C CA . GLY A 1 85 ? 2.718 3.920 -0.248 1.00 92.69 85 GLY A CA 1
ATOM 657 C C . GLY A 1 85 ? 2.144 5.270 0.176 1.00 92.69 85 GLY A C 1
ATOM 658 O O . GLY A 1 85 ? 2.530 5.799 1.215 1.00 92.69 85 GLY A O 1
ATOM 659 N N . SER A 1 86 ? 1.233 5.825 -0.628 1.00 92.38 86 SER A N 1
ATOM 660 C CA . SER A 1 86 ? 0.442 7.021 -0.275 1.00 92.38 86 SER A CA 1
ATOM 661 C C . SER A 1 86 ? -1.006 6.674 0.094 1.00 92.38 86 SER A C 1
ATOM 663 O O . SER A 1 86 ? -1.818 7.570 0.327 1.00 92.38 86 SER A O 1
ATOM 665 N N . SER A 1 87 ? -1.339 5.379 0.166 1.00 91.31 87 SER A N 1
ATOM 666 C CA . SER A 1 87 ? -2.640 4.898 0.627 1.00 91.31 87 SER A CA 1
ATOM 667 C C . SER A 1 87 ? -2.961 5.446 2.017 1.00 91.31 87 SER A C 1
ATOM 669 O O . SER A 1 87 ? -2.165 5.284 2.945 1.00 91.31 87 SER A O 1
ATOM 671 N N . THR A 1 88 ? -4.146 6.029 2.197 1.00 93.25 88 THR A N 1
ATOM 672 C CA . THR A 1 88 ? -4.645 6.326 3.543 1.00 93.25 88 THR A CA 1
ATOM 673 C C . THR A 1 88 ? -4.965 4.999 4.242 1.00 93.25 88 THR A C 1
ATOM 675 O O . THR A 1 88 ? -5.640 4.162 3.632 1.00 93.25 88 THR A O 1
ATOM 678 N N . PRO A 1 89 ? -4.503 4.773 5.489 1.00 95.31 89 PRO A N 1
ATOM 679 C CA . PRO A 1 89 ? -4.893 3.596 6.255 1.00 95.31 89 PRO A CA 1
ATOM 680 C C . PRO A 1 89 ? -6.407 3.556 6.451 1.00 95.31 89 PRO A C 1
ATOM 682 O O . PRO A 1 89 ? -7.031 4.580 6.735 1.00 95.31 89 PRO A O 1
ATOM 685 N N . ILE A 1 90 ? -6.983 2.359 6.377 1.00 96.88 90 ILE A N 1
ATOM 686 C CA . ILE A 1 90 ? -8.353 2.115 6.838 1.00 96.88 90 ILE A CA 1
ATOM 687 C C . ILE A 1 90 ? -8.326 1.331 8.147 1.00 96.88 90 ILE A C 1
ATOM 689 O O . ILE A 1 90 ? -7.399 0.561 8.403 1.00 96.88 90 ILE A O 1
ATOM 693 N N . ILE A 1 91 ? -9.354 1.520 8.968 1.00 95.88 91 ILE A N 1
ATOM 694 C CA . ILE A 1 91 ? -9.490 0.868 10.272 1.00 95.88 91 ILE A CA 1
ATOM 695 C C . ILE A 1 91 ? -10.781 0.061 10.285 1.00 95.88 91 ILE A C 1
ATOM 697 O O . ILE A 1 91 ? -11.852 0.611 10.018 1.00 95.88 91 ILE A O 1
ATOM 701 N N . TRP A 1 92 ? -10.674 -1.216 10.646 1.00 95.75 92 TRP A N 1
ATOM 702 C CA . TRP A 1 92 ? -11.817 -2.055 10.986 1.00 95.75 92 TRP A CA 1
ATOM 703 C C . TRP A 1 92 ? -11.558 -2.773 12.310 1.00 95.75 92 TRP A C 1
ATOM 705 O O . TRP A 1 92 ? -10.623 -3.564 12.435 1.00 95.75 92 TRP A O 1
ATOM 715 N N . ASP A 1 93 ? -12.373 -2.458 13.308 1.00 94.25 93 ASP A N 1
ATOM 716 C CA . ASP A 1 93 ? -12.263 -2.878 14.698 1.00 94.25 93 ASP A CA 1
ATOM 717 C C . ASP A 1 93 ? -10.858 -2.583 15.272 1.00 94.25 93 ASP A C 1
ATOM 719 O O . ASP A 1 93 ? -10.483 -1.415 15.459 1.00 94.25 93 ASP A O 1
ATOM 723 N N . ASN A 1 94 ? -10.064 -3.629 15.528 1.00 95.88 94 ASN A N 1
ATOM 724 C CA . ASN A 1 94 ? -8.680 -3.542 16.012 1.00 95.88 94 ASN A CA 1
ATOM 725 C C . ASN A 1 94 ? -7.624 -3.778 14.902 1.00 95.88 94 ASN A C 1
ATOM 727 O O . ASN A 1 94 ? -6.445 -3.970 15.191 1.00 95.88 94 ASN A O 1
ATOM 731 N N . LYS A 1 95 ? -8.017 -3.772 13.622 1.00 97.94 95 LYS A N 1
ATOM 732 C CA . LYS A 1 95 ? -7.115 -3.951 12.471 1.00 97.94 95 LYS A CA 1
ATOM 733 C C . LYS A 1 95 ? -6.928 -2.636 11.712 1.00 97.94 95 LYS A C 1
ATOM 735 O O . LYS A 1 95 ? -7.897 -1.928 11.435 1.00 97.94 95 LYS A O 1
ATOM 740 N N . VAL A 1 96 ? -5.686 -2.333 11.340 1.00 98.12 96 VAL A N 1
ATOM 741 C CA . VAL A 1 96 ? -5.311 -1.240 10.429 1.00 98.12 96 VAL A CA 1
ATOM 742 C C . VAL A 1 96 ? -4.805 -1.853 9.130 1.00 98.12 96 VAL A C 1
ATOM 744 O O . VAL A 1 96 ? -3.845 -2.622 9.164 1.00 98.12 96 VAL A O 1
ATOM 747 N N . PHE A 1 97 ? -5.407 -1.507 7.993 1.00 98.38 97 PHE A N 1
ATOM 748 C CA . PHE A 1 97 ? -4.978 -2.004 6.683 1.00 98.38 97 PHE A CA 1
ATOM 749 C C . PHE A 1 97 ? -4.294 -0.908 5.863 1.00 98.38 97 PHE A C 1
ATOM 751 O O . PHE A 1 97 ? -4.807 0.207 5.748 1.00 98.38 97 PHE A O 1
ATOM 758 N N . LEU A 1 98 ? -3.144 -1.248 5.278 1.00 97.06 98 LEU A N 1
ATOM 759 C CA . LEU A 1 98 ? -2.259 -0.350 4.529 1.00 97.06 98 LEU A CA 1
ATOM 760 C C . LEU A 1 98 ? -1.750 -1.028 3.255 1.00 97.06 98 LEU A C 1
ATOM 762 O O . LEU A 1 98 ? -1.556 -2.246 3.237 1.00 97.06 98 LEU A O 1
ATOM 766 N N . LEU A 1 99 ? -1.503 -0.241 2.204 1.00 98.12 99 LEU A N 1
ATOM 767 C CA . LEU A 1 99 ? -0.889 -0.711 0.961 1.00 98.12 99 LEU A CA 1
ATOM 768 C C . LEU A 1 99 ? 0.513 -0.110 0.800 1.00 98.12 99 LEU A C 1
ATOM 770 O O . LEU A 1 99 ? 0.730 1.068 1.072 1.00 98.12 99 LEU A O 1
ATOM 774 N N . THR A 1 100 ? 1.467 -0.910 0.328 1.00 97.94 100 THR A N 1
ATOM 775 C CA . THR A 1 100 ? 2.827 -0.453 0.002 1.00 97.94 100 THR A CA 1
ATOM 776 C C . THR A 1 100 ? 3.355 -1.139 -1.257 1.00 97.94 100 THR A C 1
ATOM 778 O O . THR A 1 100 ? 2.954 -2.257 -1.591 1.00 97.94 100 THR A O 1
ATOM 781 N N . ALA A 1 101 ? 4.254 -0.467 -1.972 1.00 98.12 101 ALA A N 1
ATOM 782 C CA . ALA A 1 101 ? 5.006 -1.011 -3.090 1.00 98.12 101 ALA A CA 1
ATOM 783 C C . ALA A 1 101 ? 6.501 -1.052 -2.740 1.00 98.12 101 ALA A C 1
ATOM 785 O O . ALA A 1 101 ? 7.143 -0.019 -2.545 1.00 98.12 101 ALA A O 1
ATOM 786 N N . ILE A 1 102 ? 7.066 -2.257 -2.676 1.00 98.38 102 ILE A N 1
ATOM 787 C CA . ILE A 1 102 ? 8.462 -2.503 -2.296 1.00 98.38 102 ILE A CA 1
ATOM 788 C C . ILE A 1 102 ? 9.283 -2.738 -3.564 1.00 98.38 102 ILE A C 1
ATOM 790 O O . ILE A 1 102 ? 9.059 -3.737 -4.247 1.00 98.38 102 ILE A O 1
ATOM 794 N N . ASN A 1 103 ? 10.242 -1.860 -3.872 1.00 97.69 103 ASN A N 1
ATOM 795 C CA . ASN A 1 103 ? 11.219 -2.122 -4.934 1.00 97.69 103 ASN A CA 1
ATOM 796 C C . ASN A 1 103 ? 12.121 -3.296 -4.510 1.00 97.69 103 ASN A C 1
ATOM 798 O O . ASN A 1 103 ? 12.669 -3.292 -3.410 1.00 97.69 103 ASN A O 1
ATOM 802 N N . THR A 1 104 ? 12.255 -4.309 -5.364 1.00 98.00 104 THR A N 1
ATOM 803 C CA . THR A 1 104 ? 13.051 -5.518 -5.085 1.00 98.00 104 THR A CA 1
ATOM 804 C C . THR A 1 104 ? 14.540 -5.371 -5.394 1.00 98.00 104 THR A C 1
ATOM 806 O O . THR A 1 104 ? 15.327 -6.220 -4.984 1.00 98.00 104 THR A O 1
ATOM 809 N N . GLY A 1 105 ? 14.925 -4.355 -6.170 1.00 97.31 105 GLY A N 1
ATOM 810 C CA . GLY A 1 105 ? 16.247 -4.239 -6.788 1.00 97.31 105 GLY A CA 1
ATOM 811 C C . GLY A 1 105 ? 16.484 -5.183 -7.976 1.00 97.31 105 GLY A C 1
ATOM 812 O O . GLY A 1 105 ? 17.522 -5.076 -8.624 1.00 97.31 105 GLY A O 1
ATOM 813 N N . ILE A 1 106 ? 15.546 -6.081 -8.305 1.00 97.94 106 ILE A N 1
ATOM 814 C CA . ILE A 1 106 ? 15.660 -6.989 -9.454 1.00 97.94 106 ILE A CA 1
ATOM 815 C C . ILE A 1 106 ? 15.392 -6.186 -10.728 1.00 97.94 106 ILE A C 1
ATOM 817 O O . ILE A 1 106 ? 14.272 -5.729 -10.952 1.00 97.94 106 ILE A O 1
ATOM 821 N N . VAL A 1 107 ? 16.430 -5.997 -11.543 1.00 98.00 107 VAL A N 1
ATOM 822 C CA . VAL A 1 107 ? 16.384 -5.263 -12.816 1.00 98.00 107 VAL A CA 1
ATOM 823 C C . VAL A 1 107 ? 16.084 -6.218 -13.972 1.00 98.00 107 VAL A C 1
ATOM 825 O O . VAL A 1 107 ? 16.753 -7.241 -14.107 1.00 98.00 107 VAL A O 1
ATOM 828 N N . ASP A 1 108 ? 15.155 -5.847 -14.853 1.00 97.56 108 ASP A N 1
ATOM 829 C CA . ASP A 1 108 ? 15.042 -6.447 -16.187 1.00 97.56 108 ASP A CA 1
ATOM 830 C C . ASP A 1 108 ? 16.040 -5.756 -17.140 1.00 97.56 108 ASP A C 1
ATOM 832 O O . ASP A 1 108 ? 15.882 -4.565 -17.435 1.00 97.56 108 ASP A O 1
ATOM 836 N N . PRO A 1 109 ? 17.080 -6.463 -17.628 1.00 96.56 109 PRO A N 1
ATOM 837 C CA . PRO A 1 109 ? 18.110 -5.881 -18.486 1.00 96.56 109 PRO A CA 1
ATOM 838 C C . PRO A 1 109 ? 17.621 -5.581 -19.911 1.00 96.56 109 PRO A C 1
ATOM 840 O O . PRO A 1 109 ? 18.345 -4.942 -20.672 1.00 96.56 109 PRO A O 1
ATOM 843 N N . THR A 1 110 ? 16.423 -6.036 -20.297 1.00 96.75 110 THR A N 1
ATOM 844 C CA . THR A 1 110 ? 15.820 -5.728 -21.604 1.00 96.75 110 THR A CA 1
ATOM 845 C C . THR A 1 110 ? 15.155 -4.349 -21.636 1.00 96.75 110 THR A C 1
ATOM 847 O O . THR A 1 110 ? 14.896 -3.811 -22.715 1.00 96.75 110 THR A O 1
ATOM 850 N N . LEU A 1 111 ? 14.911 -3.744 -20.467 1.00 96.50 111 LEU A N 1
ATOM 851 C CA . LEU A 1 111 ? 14.306 -2.423 -20.331 1.00 96.50 111 LEU A CA 1
ATOM 852 C C . LEU A 1 111 ? 15.372 -1.328 -20.189 1.00 96.50 111 LEU A C 1
ATOM 854 O O . LEU A 1 111 ? 16.314 -1.437 -19.403 1.00 96.50 111 LEU A O 1
ATOM 858 N N . ALA A 1 112 ? 15.186 -0.225 -20.920 1.00 95.81 112 ALA A N 1
ATOM 859 C CA . ALA A 1 112 ? 16.065 0.940 -20.844 1.00 95.81 112 ALA A CA 1
ATOM 860 C C . ALA A 1 112 ? 16.110 1.508 -19.417 1.00 95.81 112 ALA A C 1
ATOM 862 O O . ALA A 1 112 ? 15.062 1.764 -18.811 1.00 95.81 112 ALA A O 1
ATOM 863 N N . LYS A 1 113 ? 17.318 1.743 -18.895 1.00 95.81 113 LYS A N 1
ATOM 864 C CA . LYS A 1 113 ? 17.499 2.222 -17.522 1.00 95.81 113 LYS A CA 1
ATOM 865 C C . LYS A 1 113 ? 16.859 3.603 -17.318 1.00 95.81 113 LYS A C 1
ATOM 867 O O . LYS A 1 113 ? 16.846 4.401 -18.260 1.00 95.81 113 LYS A O 1
ATOM 872 N N . PRO A 1 114 ? 16.343 3.922 -16.117 1.00 94.31 114 PRO A N 1
ATOM 873 C CA . PRO A 1 114 ? 15.727 5.213 -15.828 1.00 94.31 114 PRO A CA 1
ATOM 874 C C . PRO A 1 114 ? 16.595 6.408 -16.227 1.00 94.31 114 PRO A C 1
ATOM 876 O O . PRO A 1 114 ? 16.072 7.368 -16.783 1.00 94.31 114 PRO A O 1
ATOM 879 N N . GLU A 1 115 ? 17.906 6.353 -16.008 1.00 93.94 115 GLU A N 1
ATOM 880 C CA . GLU A 1 115 ? 18.875 7.380 -16.394 1.00 93.94 115 GLU A CA 1
ATOM 881 C C . GLU A 1 115 ? 18.946 7.591 -17.919 1.00 93.94 115 GLU A C 1
ATOM 883 O O . GLU A 1 115 ? 18.824 8.734 -18.370 1.00 93.94 115 GLU A O 1
ATOM 888 N N . ASP A 1 116 ? 19.006 6.504 -18.694 1.00 95.88 116 ASP A N 1
ATOM 889 C CA . ASP A 1 116 ? 19.176 6.486 -20.157 1.00 95.88 116 ASP A CA 1
ATOM 890 C C . ASP A 1 116 ? 17.904 6.899 -20.925 1.00 95.88 116 ASP A C 1
ATOM 892 O O . ASP A 1 116 ? 17.952 7.274 -22.098 1.00 95.88 116 ASP A O 1
ATOM 896 N N . GLN A 1 117 ? 16.735 6.838 -20.279 1.00 94.56 117 GLN A N 1
ATOM 897 C CA . GLN A 1 117 ? 15.461 7.210 -20.898 1.00 94.56 117 GLN A CA 1
ATOM 898 C C . GLN A 1 117 ? 15.386 8.714 -21.244 1.00 94.56 117 GLN A C 1
ATOM 900 O O . GLN A 1 117 ? 15.837 9.557 -20.457 1.00 94.56 117 GLN A O 1
ATOM 905 N N . PRO A 1 118 ? 14.719 9.097 -22.354 1.00 94.31 118 PRO A N 1
ATOM 906 C CA . PRO A 1 118 ? 14.557 10.498 -22.739 1.00 94.31 118 PRO A CA 1
ATOM 907 C C . PRO A 1 118 ? 13.839 11.318 -21.659 1.00 94.31 118 PRO A C 1
ATOM 909 O O . PRO A 1 118 ? 13.056 10.793 -20.862 1.00 94.31 118 PRO A O 1
ATOM 912 N N . LYS A 1 119 ? 14.077 12.636 -21.646 1.00 92.50 119 LYS A N 1
ATOM 913 C CA . LYS A 1 119 ? 13.373 13.555 -20.740 1.00 92.50 119 LYS A CA 1
ATOM 914 C C . LYS A 1 119 ? 11.869 13.538 -21.039 1.00 92.50 119 LYS A C 1
ATOM 916 O O . LYS A 1 119 ? 11.458 13.713 -22.184 1.00 92.50 119 LYS A O 1
ATOM 921 N N . ARG A 1 120 ? 11.060 13.364 -19.993 1.00 89.81 120 ARG A N 1
ATOM 922 C CA . ARG A 1 120 ? 9.593 13.473 -20.014 1.00 89.81 120 ARG A CA 1
ATOM 923 C C . ARG A 1 120 ? 9.146 14.636 -19.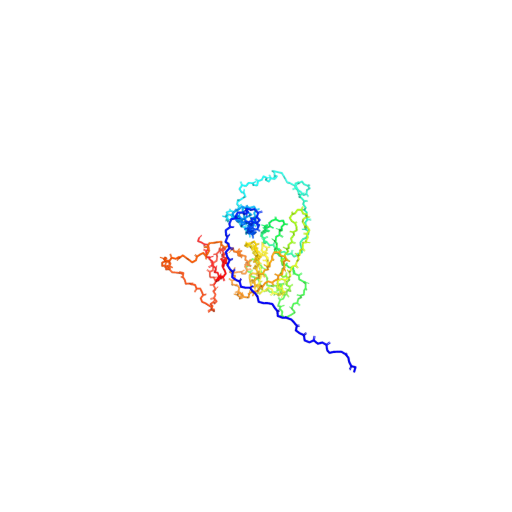127 1.00 89.81 120 ARG A C 1
ATOM 925 O O . ARG A 1 120 ? 9.948 15.192 -18.372 1.00 89.81 120 ARG A O 1
ATOM 932 N N . ASN A 1 121 ? 7.860 14.979 -19.197 1.00 89.81 121 ASN A N 1
ATOM 933 C CA . ASN A 1 121 ? 7.236 15.939 -18.284 1.00 89.81 121 ASN A CA 1
ATOM 934 C C . ASN A 1 121 ? 7.548 15.568 -16.823 1.00 89.81 121 ASN A C 1
ATOM 936 O O . ASN A 1 121 ? 7.549 14.390 -16.469 1.00 89.81 121 ASN A O 1
ATOM 940 N N . PHE A 1 122 ? 7.845 16.576 -15.999 1.00 89.44 122 PHE A N 1
ATOM 941 C CA . PHE A 1 122 ? 8.207 16.423 -14.580 1.00 89.44 122 PHE A CA 1
ATOM 942 C C . PHE A 1 122 ? 9.396 15.475 -14.302 1.00 89.44 122 PHE A C 1
ATOM 944 O O . PHE A 1 122 ? 9.564 15.001 -13.185 1.00 89.44 122 PHE A O 1
ATOM 951 N N . GLY A 1 123 ? 10.229 15.177 -15.310 1.00 90.88 123 GLY A N 1
ATOM 952 C CA . GLY A 1 123 ? 11.382 14.280 -15.168 1.00 90.88 123 GLY A CA 1
ATOM 953 C C . GLY A 1 123 ? 11.031 12.795 -15.011 1.00 90.88 123 GLY A C 1
ATOM 954 O O . GLY A 1 123 ? 11.932 11.995 -14.769 1.00 90.88 123 GLY A O 1
ATOM 955 N N . ILE A 1 124 ? 9.757 12.422 -15.170 1.00 93.62 124 ILE A N 1
ATOM 956 C CA . ILE A 1 124 ? 9.238 11.082 -14.865 1.00 93.62 124 ILE A CA 1
ATOM 957 C C . ILE A 1 124 ? 9.950 10.015 -15.707 1.00 93.62 124 ILE A C 1
ATOM 959 O O . ILE A 1 124 ? 10.027 10.118 -16.934 1.00 93.62 124 ILE A O 1
ATOM 963 N N . LYS A 1 125 ? 10.445 8.969 -15.039 1.00 94.56 125 LYS A N 1
ATOM 964 C CA . LYS A 1 125 ? 11.090 7.800 -15.651 1.00 94.56 125 LYS A CA 1
ATOM 965 C C . LYS A 1 125 ? 10.231 6.559 -15.440 1.00 94.56 125 LYS A C 1
ATOM 967 O O . LYS A 1 125 ? 9.528 6.452 -14.439 1.00 94.56 125 LYS A O 1
ATOM 972 N N . PHE A 1 126 ? 10.271 5.630 -16.386 1.00 95.00 126 PHE A N 1
ATOM 973 C CA . PHE A 1 126 ? 9.600 4.339 -16.251 1.00 95.00 126 PHE A CA 1
ATOM 974 C C . PHE A 1 126 ? 10.536 3.381 -15.502 1.00 95.00 126 PHE A C 1
ATOM 976 O O . PHE A 1 126 ? 11.741 3.396 -15.771 1.00 95.00 126 PHE A O 1
ATOM 983 N N . PRO A 1 127 ? 10.031 2.566 -14.564 1.00 95.81 127 PRO A N 1
ATOM 984 C CA . PRO A 1 127 ? 10.869 1.624 -13.839 1.00 95.81 127 PRO A CA 1
ATOM 985 C C . PRO A 1 127 ? 11.335 0.489 -14.759 1.00 95.81 127 PRO A C 1
ATOM 987 O O . PRO A 1 127 ? 10.597 0.019 -15.621 1.00 95.81 127 PRO A O 1
ATOM 990 N N . ASN A 1 128 ? 12.558 0.020 -14.528 1.00 97.62 128 ASN A N 1
ATOM 991 C CA . ASN A 1 128 ? 13.084 -1.250 -15.037 1.00 97.62 128 ASN A CA 1
ATOM 992 C C . ASN A 1 128 ? 13.310 -2.273 -13.905 1.00 97.62 128 ASN A C 1
ATOM 994 O O . ASN A 1 128 ? 13.935 -3.306 -14.123 1.00 97.62 128 ASN A O 1
ATOM 998 N N . THR A 1 129 ? 12.843 -1.963 -12.692 1.00 97.75 129 THR A N 1
ATOM 999 C CA . THR A 1 129 ? 12.965 -2.800 -11.494 1.00 97.75 129 THR A CA 1
ATOM 1000 C C . THR A 1 129 ? 11.619 -3.395 -11.103 1.00 97.75 129 THR A C 1
ATOM 1002 O O . THR A 1 129 ? 10.579 -2.749 -11.247 1.00 97.75 129 THR A O 1
ATOM 1005 N N . GLU A 1 130 ? 11.626 -4.632 -10.612 1.00 98.38 130 GLU A N 1
ATOM 1006 C CA . GLU A 1 130 ? 10.423 -5.298 -10.118 1.00 98.38 130 GLU A CA 1
ATOM 1007 C C . GLU A 1 130 ? 9.996 -4.737 -8.756 1.00 98.38 130 GLU A C 1
ATOM 1009 O O . GLU A 1 130 ? 10.820 -4.530 -7.860 1.00 98.38 130 GLU A O 1
ATOM 1014 N N . TYR A 1 131 ? 8.688 -4.542 -8.582 1.00 98.56 131 TYR A N 1
ATOM 1015 C CA . TYR A 1 131 ? 8.067 -4.152 -7.322 1.00 98.56 131 TYR A CA 1
ATOM 1016 C C . TYR A 1 131 ? 7.152 -5.261 -6.796 1.00 98.56 131 TYR A C 1
ATOM 1018 O O . TYR A 1 131 ? 6.385 -5.860 -7.554 1.00 98.56 131 TYR A O 1
ATOM 1026 N N . LYS A 1 132 ? 7.177 -5.482 -5.477 1.00 98.62 132 LYS A N 1
ATOM 1027 C CA . LYS A 1 132 ? 6.160 -6.262 -4.756 1.00 98.62 132 LYS A CA 1
ATOM 1028 C C . LYS A 1 132 ? 5.056 -5.323 -4.294 1.00 98.62 132 LYS A C 1
ATOM 1030 O O . LYS A 1 132 ? 5.324 -4.369 -3.568 1.00 98.62 132 LYS A O 1
ATOM 1035 N N . PHE A 1 133 ? 3.824 -5.621 -4.680 1.00 98.50 133 PHE A N 1
ATOM 1036 C CA . PHE A 1 133 ? 2.633 -4.882 -4.277 1.00 98.50 133 PHE A CA 1
ATOM 1037 C C . PHE A 1 133 ? 2.031 -5.585 -3.064 1.00 98.50 133 PHE A C 1
ATOM 1039 O O . PHE A 1 133 ? 1.632 -6.749 -3.158 1.00 98.50 133 PHE A O 1
ATOM 1046 N N . VAL A 1 134 ? 2.044 -4.923 -1.910 1.00 98.69 134 VAL A N 1
ATOM 1047 C CA . VAL A 1 134 ? 1.870 -5.559 -0.601 1.00 98.69 134 VAL A CA 1
ATOM 1048 C C . VAL A 1 134 ? 0.712 -4.934 0.169 1.00 98.69 134 VAL A C 1
ATOM 1050 O O . VAL A 1 134 ? 0.572 -3.715 0.231 1.00 98.69 134 VAL A O 1
ATOM 1053 N N . ILE A 1 135 ? -0.100 -5.800 0.772 1.00 98.56 135 ILE A N 1
ATOM 1054 C CA . ILE A 1 135 ? -1.138 -5.467 1.740 1.00 98.56 135 ILE A CA 1
ATOM 1055 C C . ILE A 1 135 ? -0.594 -5.813 3.127 1.00 98.56 135 ILE A C 1
ATOM 1057 O O . ILE A 1 135 ? -0.125 -6.935 3.344 1.00 98.56 135 ILE A O 1
ATOM 1061 N N . LEU A 1 136 ? -0.676 -4.865 4.055 1.00 98.31 136 LEU A N 1
ATOM 1062 C CA . LEU A 1 136 ? -0.320 -5.033 5.461 1.00 98.31 136 LEU A CA 1
ATOM 1063 C C . LEU A 1 136 ? -1.573 -4.937 6.326 1.00 98.31 136 LEU A C 1
ATOM 1065 O O . LEU A 1 136 ? -2.404 -4.054 6.111 1.00 98.31 136 LEU A O 1
ATOM 1069 N N . CYS A 1 137 ? -1.667 -5.804 7.330 1.00 98.56 137 CYS A N 1
ATOM 1070 C CA . CYS A 1 137 ? -2.592 -5.666 8.445 1.00 98.56 137 CYS A CA 1
ATOM 1071 C C . CYS A 1 137 ? -1.786 -5.494 9.730 1.00 98.56 137 CYS A C 1
ATOM 1073 O O . CYS A 1 137 ? -1.031 -6.390 10.114 1.00 98.56 137 CYS A O 1
ATOM 1075 N N . LEU A 1 138 ? -1.969 -4.365 10.409 1.00 98.62 138 LEU A N 1
ATOM 1076 C CA . LEU A 1 138 ? -1.381 -4.088 11.716 1.00 98.62 138 LEU A CA 1
ATOM 1077 C C . LEU A 1 138 ? -2.452 -4.163 12.809 1.00 98.62 138 LEU A C 1
ATOM 1079 O O . LEU A 1 138 ? -3.620 -3.849 12.577 1.00 98.62 138 LEU A O 1
ATOM 1083 N N . ASP A 1 139 ? -2.043 -4.546 14.009 1.00 98.25 139 ASP A N 1
ATOM 1084 C CA . ASP A 1 139 ? -2.828 -4.398 15.229 1.00 98.25 139 ASP A CA 1
ATOM 1085 C C . ASP A 1 139 ? -2.910 -2.909 15.606 1.00 98.25 139 ASP A C 1
ATOM 1087 O O . ASP A 1 139 ? -1.890 -2.231 15.740 1.00 98.25 139 ASP A O 1
ATOM 1091 N N . ARG A 1 140 ? -4.126 -2.377 15.756 1.00 96.62 140 ARG A N 1
ATOM 1092 C CA . ARG A 1 140 ? -4.375 -0.943 15.984 1.00 96.62 140 ARG A CA 1
ATOM 1093 C C . ARG A 1 140 ? -3.846 -0.454 17.333 1.00 96.62 140 ARG A C 1
ATOM 1095 O O . ARG A 1 140 ? -3.464 0.713 17.453 1.00 96.62 140 ARG A O 1
ATOM 1102 N N . ASP A 1 141 ? -3.829 -1.313 18.343 1.00 96.69 141 ASP A N 1
ATOM 1103 C CA . ASP A 1 141 ? -3.441 -0.943 19.701 1.00 96.69 141 ASP A CA 1
ATOM 1104 C C . ASP A 1 141 ? -1.922 -0.971 19.929 1.00 96.69 141 ASP A C 1
ATOM 1106 O O . ASP A 1 141 ? -1.413 -0.159 20.707 1.00 96.69 141 ASP A O 1
ATOM 1110 N N . THR A 1 142 ? -1.199 -1.851 19.231 1.00 97.94 142 THR A N 1
ATOM 1111 C CA . THR A 1 142 ? 0.242 -2.105 19.421 1.00 97.94 142 THR A CA 1
ATOM 1112 C C . THR A 1 142 ? 1.120 -1.792 18.207 1.00 97.94 142 THR A C 1
ATOM 1114 O O . THR A 1 142 ? 2.342 -1.773 18.344 1.00 97.94 142 THR A O 1
ATOM 1117 N N . GLY A 1 143 ? 0.538 -1.591 17.021 1.00 97.69 143 GLY A N 1
ATOM 1118 C CA . GLY A 1 143 ? 1.257 -1.357 15.764 1.00 97.69 143 GLY A CA 1
ATOM 1119 C C . GLY A 1 143 ? 1.920 -2.599 15.156 1.00 97.69 143 GLY A C 1
ATOM 1120 O O . GLY A 1 143 ? 2.549 -2.499 14.102 1.00 97.69 143 GLY A O 1
ATOM 1121 N N . LYS A 1 144 ? 1.811 -3.771 15.795 1.00 98.19 144 LYS A N 1
ATOM 1122 C CA . LYS A 1 144 ? 2.452 -5.014 15.338 1.00 98.19 144 LYS A CA 1
ATOM 1123 C C . LYS A 1 144 ? 1.824 -5.528 14.047 1.00 98.19 144 LYS A C 1
ATOM 1125 O O . LYS A 1 144 ? 0.607 -5.493 13.899 1.00 98.19 144 LYS A O 1
ATOM 1130 N N . GLU A 1 145 ? 2.640 -6.070 13.146 1.00 98.44 145 GLU A N 1
ATOM 1131 C CA . GLU A 1 145 ? 2.141 -6.779 11.965 1.00 98.44 145 GLU A CA 1
ATOM 1132 C C . GLU A 1 145 ? 1.384 -8.047 12.394 1.00 98.44 145 GLU A C 1
ATOM 1134 O O . GLU A 1 145 ? 1.939 -8.916 13.065 1.00 98.44 145 GLU A O 1
ATOM 1139 N N . LEU A 1 146 ? 0.103 -8.124 12.026 1.00 98.50 146 LEU A N 1
ATOM 1140 C CA . LEU A 1 146 ? -0.749 -9.303 12.206 1.00 98.50 146 LEU A CA 1
ATOM 1141 C C . LEU A 1 146 ? -0.607 -10.251 11.016 1.00 98.50 146 LEU A C 1
ATOM 1143 O O . LEU A 1 146 ? -0.512 -11.463 11.194 1.00 98.50 146 LEU A O 1
ATOM 1147 N N . TRP A 1 147 ? -0.595 -9.694 9.803 1.00 98.62 147 TRP A N 1
ATOM 1148 C CA . TRP A 1 147 ? -0.315 -10.427 8.575 1.00 98.62 147 TRP A CA 1
ATOM 1149 C C . TRP A 1 147 ? 0.152 -9.495 7.452 1.00 98.62 147 TRP A C 1
ATOM 1151 O O . TRP A 1 147 ? -0.134 -8.295 7.438 1.00 98.62 147 TRP A O 1
ATOM 1161 N N . ARG A 1 148 ? 0.825 -10.090 6.463 1.00 98.44 148 ARG A N 1
ATOM 1162 C CA . ARG A 1 148 ? 1.293 -9.446 5.233 1.00 98.44 148 ARG A CA 1
ATOM 1163 C C . ARG A 1 148 ? 0.994 -10.335 4.035 1.00 98.44 148 ARG A C 1
ATOM 1165 O O . ARG A 1 148 ? 1.221 -11.540 4.080 1.00 98.44 148 ARG A O 1
ATOM 1172 N N . GLN A 1 149 ? 0.521 -9.736 2.947 1.00 98.62 149 GLN A N 1
ATOM 1173 C CA . GLN A 1 149 ? 0.254 -10.432 1.689 1.00 98.62 149 GLN A CA 1
ATOM 1174 C C . GLN A 1 149 ? 0.889 -9.700 0.516 1.00 98.62 149 GLN A C 1
ATOM 1176 O O . GLN A 1 149 ? 0.727 -8.494 0.373 1.00 98.62 149 GLN A O 1
ATOM 1181 N N . THR A 1 150 ? 1.565 -10.433 -0.369 1.00 98.62 150 THR A N 1
ATOM 1182 C CA . THR A 1 150 ? 1.949 -9.894 -1.683 1.00 98.62 150 THR A CA 1
ATOM 1183 C C . THR A 1 150 ? 0.815 -10.172 -2.667 1.00 98.62 150 THR A C 1
ATOM 1185 O O . THR A 1 150 ? 0.533 -11.329 -2.976 1.00 98.62 150 THR A O 1
ATOM 1188 N N . ALA A 1 151 ? 0.156 -9.123 -3.159 1.00 98.19 151 ALA A N 1
ATOM 1189 C CA . ALA A 1 151 ? -0.873 -9.223 -4.194 1.00 98.19 151 ALA A CA 1
ATOM 1190 C C . ALA A 1 151 ? -0.276 -9.705 -5.521 1.00 98.19 151 ALA A C 1
ATOM 1192 O O . ALA A 1 151 ? -0.791 -10.638 -6.143 1.00 98.19 151 ALA A O 1
ATOM 1193 N N . THR A 1 152 ? 0.828 -9.076 -5.931 1.00 98.38 152 THR A N 1
ATOM 1194 C CA . THR A 1 152 ? 1.579 -9.410 -7.143 1.00 98.38 152 THR A CA 1
ATOM 1195 C C . THR A 1 152 ? 3.013 -8.889 -7.076 1.00 98.38 152 THR A C 1
ATOM 1197 O O . THR A 1 152 ? 3.348 -8.055 -6.230 1.00 98.38 152 THR A O 1
ATOM 1200 N N . GLN A 1 153 ? 3.852 -9.386 -7.979 1.00 98.19 153 GLN A N 1
ATOM 1201 C CA . GLN A 1 153 ? 5.212 -8.918 -8.227 1.00 98.19 153 GLN A CA 1
ATOM 1202 C C . GLN A 1 153 ? 5.311 -8.630 -9.726 1.00 98.19 153 GLN A C 1
ATOM 1204 O O . GLN A 1 153 ? 4.877 -9.455 -10.531 1.00 98.19 153 GLN A O 1
ATOM 1209 N N . ARG A 1 154 ? 5.747 -7.422 -10.098 1.00 97.38 154 ARG A N 1
ATOM 1210 C CA . ARG A 1 154 ? 5.930 -7.010 -11.501 1.00 97.38 154 ARG A CA 1
ATOM 1211 C C . ARG A 1 154 ? 6.697 -5.700 -11.605 1.00 97.38 154 ARG A C 1
ATOM 1213 O O . ARG A 1 154 ? 6.706 -4.898 -10.673 1.00 97.38 154 ARG A O 1
ATOM 1220 N N . ILE A 1 155 ? 7.232 -5.433 -12.789 1.00 97.81 155 ILE A N 1
ATOM 1221 C CA . ILE A 1 155 ? 7.648 -4.088 -13.192 1.00 97.81 155 ILE A CA 1
ATOM 1222 C C . ILE A 1 155 ? 6.382 -3.282 -13.561 1.00 97.81 155 ILE A C 1
ATOM 1224 O O . ILE A 1 155 ? 5.569 -3.762 -14.365 1.00 97.81 155 ILE A O 1
ATOM 1228 N N . PRO A 1 156 ? 6.153 -2.094 -12.969 1.00 95.69 156 PRO A N 1
ATOM 1229 C CA . PRO A 1 156 ? 5.091 -1.180 -13.396 1.00 95.69 156 PRO A CA 1
ATOM 1230 C C . PRO A 1 156 ? 5.296 -0.731 -14.853 1.00 95.69 156 PRO A C 1
ATOM 1232 O O . PRO A 1 156 ? 6.421 -0.512 -15.287 1.00 95.69 156 PRO A O 1
ATOM 1235 N N . HIS A 1 157 ? 4.226 -0.592 -15.641 1.00 92.81 157 HIS A N 1
ATOM 1236 C CA . HIS A 1 157 ? 4.345 -0.280 -17.079 1.00 92.81 157 HIS A CA 1
ATOM 1237 C C . HIS A 1 157 ? 4.610 1.204 -17.382 1.00 92.81 157 HIS A C 1
ATOM 1239 O O . HIS A 1 157 ? 4.978 1.530 -18.509 1.00 92.81 157 HIS A O 1
ATOM 1245 N N . GLU A 1 158 ? 4.407 2.084 -16.403 1.00 91.69 158 GLU A N 1
ATOM 1246 C CA . GLU A 1 158 ? 4.675 3.523 -16.455 1.00 91.69 158 GLU A CA 1
ATOM 1247 C C . GLU A 1 158 ? 5.325 3.988 -15.141 1.00 91.69 158 GLU A C 1
ATOM 1249 O O . GLU A 1 158 ? 5.347 3.262 -14.147 1.00 91.69 158 GLU A O 1
ATOM 1254 N N . GLY A 1 159 ? 5.868 5.208 -15.145 1.00 92.31 159 GLY A N 1
ATOM 1255 C CA . GLY A 1 159 ? 6.351 5.892 -13.943 1.00 92.31 159 GLY A CA 1
ATOM 1256 C C . GLY A 1 159 ? 5.251 6.617 -13.157 1.00 92.31 159 GLY A C 1
ATOM 1257 O O . GLY A 1 159 ? 4.060 6.475 -13.435 1.00 92.31 159 GLY A O 1
ATOM 1258 N N . HIS A 1 160 ? 5.675 7.434 -12.192 1.00 92.69 160 HIS A N 1
ATOM 1259 C CA . HIS A 1 160 ? 4.817 8.321 -11.404 1.00 92.69 160 HIS A CA 1
ATOM 1260 C C . HIS A 1 160 ? 5.510 9.668 -11.124 1.00 92.69 160 HIS A C 1
ATOM 1262 O O . HIS A 1 160 ? 6.728 9.785 -11.272 1.00 92.69 160 HIS A O 1
ATOM 1268 N N . HIS A 1 161 ? 4.748 10.685 -10.699 1.00 91.62 161 HIS A N 1
ATOM 1269 C CA . HIS A 1 161 ? 5.316 11.932 -10.162 1.00 91.62 161 HIS A CA 1
ATOM 1270 C C . HIS A 1 161 ? 6.053 11.682 -8.835 1.00 91.62 161 HIS A C 1
ATOM 1272 O O . HIS A 1 161 ? 5.711 10.735 -8.130 1.00 91.62 161 HIS A O 1
ATOM 1278 N N . GLY A 1 162 ? 7.016 12.533 -8.458 1.00 88.31 162 GLY A N 1
ATOM 1279 C CA . GLY A 1 162 ? 7.810 12.358 -7.229 1.00 88.31 162 GLY A CA 1
ATOM 1280 C C . GLY A 1 162 ? 6.983 12.261 -5.938 1.00 88.31 162 GLY A C 1
ATOM 1281 O O . GLY A 1 162 ? 7.341 11.501 -5.046 1.00 88.31 162 GLY A O 1
ATOM 1282 N N . ASP A 1 163 ? 5.839 12.950 -5.881 1.00 87.00 163 ASP A N 1
ATOM 1283 C CA . ASP A 1 163 ? 4.913 12.947 -4.729 1.00 87.00 163 ASP A CA 1
ATOM 1284 C C . ASP A 1 163 ? 3.916 11.768 -4.731 1.00 87.00 163 ASP A C 1
ATOM 1286 O O . ASP A 1 163 ? 2.998 11.707 -3.912 1.00 87.00 163 ASP A O 1
ATOM 1290 N N . ASN A 1 164 ? 4.042 10.850 -5.690 1.00 90.06 164 ASN A N 1
ATOM 1291 C CA . ASN A 1 164 ? 3.170 9.692 -5.864 1.00 90.06 164 ASN A CA 1
ATOM 1292 C C . ASN A 1 164 ? 3.991 8.388 -5.794 1.00 90.06 164 ASN A C 1
ATOM 1294 O O . ASN A 1 164 ? 5.215 8.420 -5.697 1.00 90.06 164 ASN A O 1
ATOM 1298 N N . ASN A 1 165 ? 3.334 7.229 -5.820 1.00 93.31 165 ASN A N 1
ATOM 1299 C CA . ASN A 1 165 ? 3.978 5.912 -5.848 1.00 93.31 165 ASN A CA 1
ATOM 1300 C C . ASN A 1 165 ? 3.022 4.841 -6.398 1.00 93.31 165 ASN A C 1
ATOM 1302 O O . ASN A 1 165 ? 1.869 5.111 -6.731 1.00 93.31 165 ASN A O 1
ATOM 1306 N N . PHE A 1 166 ? 3.504 3.601 -6.478 1.00 96.06 166 PHE A N 1
ATOM 1307 C CA . PHE A 1 166 ? 2.754 2.455 -6.999 1.00 96.06 166 PHE A CA 1
ATOM 1308 C C . PHE A 1 166 ? 1.732 1.846 -6.007 1.00 96.06 166 PHE A C 1
ATOM 1310 O O . PHE A 1 166 ? 1.115 0.827 -6.312 1.00 96.06 166 PHE A O 1
ATOM 1317 N N . ALA A 1 167 ? 1.523 2.461 -4.836 1.00 96.25 167 ALA A N 1
ATOM 1318 C CA . ALA A 1 167 ? 0.532 2.065 -3.828 1.00 96.25 167 ALA A CA 1
ATOM 1319 C C . ALA A 1 167 ? -0.224 3.293 -3.270 1.00 96.25 167 ALA A C 1
ATOM 1321 O O . ALA A 1 167 ? -0.351 3.491 -2.062 1.00 96.25 167 ALA A O 1
ATOM 1322 N N . SER A 1 168 ? -0.699 4.152 -4.177 1.00 92.81 168 SER A N 1
ATOM 1323 C CA . SER A 1 168 ? -1.374 5.417 -3.845 1.00 92.81 168 SER A CA 1
ATOM 1324 C C . SER A 1 168 ? -2.846 5.248 -3.442 1.00 92.81 168 SER A C 1
ATOM 1326 O O . SER A 1 168 ? -3.358 5.951 -2.572 1.00 92.81 168 SER A O 1
ATOM 1328 N N . SER A 1 169 ? -3.551 4.300 -4.065 1.00 92.19 169 SER A N 1
ATOM 1329 C CA . SER A 1 169 ? -4.964 4.018 -3.782 1.00 92.19 169 SER A CA 1
ATOM 1330 C C . SER A 1 169 ? -5.150 3.518 -2.347 1.00 92.19 169 SER A C 1
ATOM 1332 O O . SER A 1 169 ? -4.399 2.664 -1.887 1.00 92.19 169 SER A O 1
ATOM 1334 N N . SER A 1 170 ? -6.182 3.989 -1.645 1.00 95.31 170 SER A N 1
ATOM 1335 C CA . SER A 1 170 ? -6.541 3.418 -0.336 1.00 95.31 170 SER A CA 1
ATOM 1336 C C . SER A 1 170 ? -7.333 2.123 -0.519 1.00 95.31 170 SER A C 1
ATOM 1338 O O . SER A 1 170 ? -8.145 2.057 -1.442 1.00 95.31 170 SER A O 1
ATOM 1340 N N . PRO A 1 171 ? -7.155 1.102 0.333 1.00 96.31 171 PRO A N 1
ATOM 1341 C CA . PRO A 1 171 ? -8.053 -0.045 0.340 1.00 96.31 171 PRO A CA 1
ATOM 1342 C C . PRO A 1 171 ? -9.442 0.371 0.862 1.00 96.31 171 PRO A C 1
ATOM 1344 O O . PRO A 1 171 ? -9.616 1.463 1.404 1.00 96.31 171 PRO A O 1
ATOM 1347 N N . THR A 1 172 ? -10.435 -0.506 0.724 1.00 96.00 172 THR A N 1
ATOM 1348 C CA . THR A 1 172 ? -11.749 -0.358 1.381 1.00 96.00 172 THR A CA 1
ATOM 1349 C C . THR A 1 172 ? -12.227 -1.705 1.908 1.00 96.00 172 THR A C 1
ATOM 1351 O O . THR A 1 172 ? -11.793 -2.747 1.413 1.00 96.00 172 THR A O 1
ATOM 1354 N N . THR A 1 173 ? -13.128 -1.706 2.885 1.00 95.25 173 THR A N 1
ATOM 1355 C CA . THR A 1 173 ? -13.759 -2.928 3.404 1.00 95.25 173 THR A CA 1
ATOM 1356 C C . THR A 1 173 ? -15.272 -2.773 3.558 1.00 95.25 173 THR A C 1
ATOM 1358 O O . THR A 1 173 ? -15.780 -1.667 3.737 1.00 95.25 173 THR A O 1
ATOM 1361 N N . ASP A 1 174 ? -15.991 -3.890 3.453 1.00 90.81 174 ASP A N 1
ATOM 1362 C CA . ASP A 1 174 ? -17.417 -4.032 3.795 1.00 90.81 174 ASP A CA 1
ATOM 1363 C C . ASP A 1 174 ? -17.630 -4.758 5.143 1.00 90.81 174 ASP A C 1
ATOM 1365 O O . ASP A 1 174 ? -18.739 -5.174 5.472 1.00 90.81 174 ASP A O 1
ATOM 1369 N N . GLY A 1 175 ? -16.554 -4.951 5.914 1.00 91.44 175 GLY A N 1
ATOM 1370 C CA . GLY A 1 175 ? -16.560 -5.679 7.184 1.00 91.44 175 GLY A CA 1
ATOM 1371 C C . GLY A 1 175 ? -16.424 -7.198 7.059 1.00 91.44 175 GLY A C 1
ATOM 1372 O O . GLY A 1 175 ? -16.229 -7.872 8.066 1.00 91.44 175 GLY A O 1
ATOM 1373 N N . GLN A 1 176 ? -16.461 -7.746 5.842 1.00 91.06 176 GLN A N 1
ATOM 1374 C CA . GLN A 1 176 ? -16.195 -9.164 5.566 1.00 91.06 176 GLN A CA 1
ATOM 1375 C C . GLN A 1 176 ? -15.025 -9.336 4.591 1.00 91.06 176 GLN A C 1
ATOM 1377 O O . GLN A 1 176 ? -14.243 -10.281 4.698 1.00 91.06 176 GLN A O 1
ATOM 1382 N N . ARG A 1 177 ? -14.907 -8.415 3.632 1.00 96.12 177 ARG A N 1
ATOM 1383 C CA . ARG A 1 177 ? -13.980 -8.457 2.507 1.00 96.12 177 ARG A CA 1
ATOM 1384 C C . ARG A 1 177 ? -13.198 -7.154 2.419 1.00 96.12 177 ARG A C 1
ATOM 1386 O O . ARG A 1 177 ? -13.766 -6.065 2.411 1.00 96.12 177 ARG A O 1
ATOM 1393 N N . LEU A 1 178 ? -11.887 -7.286 2.282 1.00 97.50 178 LEU A N 1
ATOM 1394 C CA . LEU A 1 178 ? -10.947 -6.207 2.023 1.00 97.50 178 LEU A CA 1
ATOM 1395 C C . LEU A 1 178 ? -10.669 -6.130 0.516 1.00 97.50 178 LEU A C 1
ATOM 1397 O O . LEU A 1 178 ? -10.254 -7.119 -0.090 1.00 97.50 178 LEU A O 1
ATOM 1401 N N . TYR A 1 179 ? -10.863 -4.958 -0.085 1.00 97.38 179 TYR A N 1
ATOM 1402 C CA . TYR A 1 179 ? -10.623 -4.698 -1.504 1.00 97.38 179 TYR A CA 1
ATOM 1403 C C . TYR A 1 179 ? -9.396 -3.791 -1.658 1.00 97.38 179 TYR A C 1
ATOM 1405 O O . TYR A 1 179 ? -9.362 -2.674 -1.137 1.00 97.38 179 TYR A O 1
ATOM 1413 N N . CYS A 1 180 ? -8.388 -4.264 -2.390 1.00 97.31 180 CYS A N 1
ATOM 1414 C CA . CYS A 1 180 ? -7.109 -3.581 -2.589 1.00 97.31 180 CYS A CA 1
ATOM 1415 C C . CYS A 1 180 ? -6.854 -3.406 -4.088 1.00 97.31 180 CYS A C 1
ATOM 1417 O O . CYS A 1 180 ? -6.870 -4.387 -4.832 1.00 97.31 180 CYS A O 1
ATOM 1419 N N . TRP A 1 181 ? -6.601 -2.180 -4.546 1.00 95.69 181 TRP A N 1
ATOM 1420 C CA . TRP A 1 181 ? -6.355 -1.906 -5.962 1.00 95.69 181 TRP A CA 1
ATOM 1421 C C . TRP A 1 181 ? -5.040 -1.169 -6.166 1.00 95.69 181 TRP A C 1
ATOM 1423 O O . TRP A 1 181 ? -4.864 -0.048 -5.697 1.00 95.69 181 TRP A O 1
ATOM 1433 N N . PHE A 1 182 ? -4.146 -1.786 -6.926 1.00 95.81 182 PHE A N 1
ATOM 1434 C CA . PHE A 1 182 ? -2.836 -1.243 -7.270 1.00 95.81 182 PHE A CA 1
ATOM 1435 C C . PHE A 1 182 ? -2.813 -0.753 -8.726 1.00 95.81 182 PHE A C 1
ATOM 1437 O O . PHE A 1 182 ? -1.848 -0.972 -9.456 1.00 95.81 182 PHE A O 1
ATOM 1444 N N . GLY A 1 183 ? -3.921 -0.160 -9.182 1.00 92.62 183 GLY A N 1
ATOM 1445 C CA . GLY A 1 183 ? -4.040 0.367 -10.538 1.00 92.62 183 GLY A CA 1
ATOM 1446 C C . GLY A 1 183 ? -3.848 -0.715 -11.604 1.00 92.62 183 GLY A C 1
ATOM 1447 O O . GLY A 1 183 ? -4.534 -1.743 -11.592 1.00 92.62 183 GLY A O 1
ATOM 1448 N N . SER A 1 184 ? -2.883 -0.507 -12.497 1.00 94.38 184 SER A N 1
ATOM 1449 C CA . SER A 1 184 ? -2.488 -1.453 -13.551 1.00 94.38 184 SER A CA 1
ATOM 1450 C C . SER A 1 184 ? -1.816 -2.721 -13.028 1.00 94.38 184 SER A C 1
ATOM 1452 O O . SER A 1 184 ? -1.672 -3.696 -13.770 1.00 94.38 184 SER A O 1
ATOM 1454 N N . ALA A 1 185 ? -1.398 -2.743 -11.758 1.00 95.56 185 ALA A N 1
ATOM 1455 C CA . ALA A 1 185 ? -0.955 -3.968 -11.107 1.00 95.56 185 ALA A CA 1
ATOM 1456 C C . ALA A 1 185 ? -2.121 -4.865 -10.660 1.00 95.56 185 ALA A C 1
ATOM 1458 O O . ALA A 1 185 ? -1.874 -6.029 -10.365 1.00 95.56 185 ALA A O 1
ATOM 1459 N N . GLY A 1 186 ? -3.370 -4.386 -10.710 1.00 95.25 186 GLY A N 1
ATOM 1460 C CA . GLY A 1 186 ? -4.576 -5.204 -10.573 1.00 95.25 186 GLY A CA 1
ATOM 1461 C C . GLY A 1 186 ? -5.399 -4.935 -9.313 1.00 95.25 186 GLY A C 1
ATOM 1462 O O . GLY A 1 186 ? -5.027 -4.162 -8.426 1.00 95.25 186 GLY A O 1
ATOM 1463 N N . LEU A 1 187 ? -6.561 -5.584 -9.263 1.00 96.44 187 LEU A N 1
ATOM 1464 C CA . LEU A 1 187 ? -7.554 -5.511 -8.193 1.00 96.44 187 LEU A CA 1
ATOM 1465 C C . LEU A 1 187 ? -7.608 -6.848 -7.445 1.00 96.44 187 LEU A C 1
ATOM 1467 O O . LEU A 1 187 ? -7.744 -7.905 -8.059 1.00 96.44 187 LEU A O 1
ATOM 1471 N N . TYR A 1 188 ? -7.560 -6.797 -6.120 1.00 97.81 188 TYR A N 1
ATOM 1472 C CA . TYR A 1 188 ? -7.472 -7.960 -5.245 1.00 97.81 188 TYR A CA 1
ATOM 1473 C C . TYR A 1 188 ? -8.530 -7.889 -4.151 1.00 97.81 188 TYR A C 1
ATOM 1475 O O . TYR A 1 188 ? -8.851 -6.807 -3.660 1.00 97.81 188 TYR A O 1
ATOM 1483 N N . CYS A 1 189 ? -9.047 -9.049 -3.756 1.00 97.94 189 CYS A N 1
ATOM 1484 C CA . CYS A 1 189 ? -9.973 -9.179 -2.644 1.00 97.94 189 CYS A CA 1
ATOM 1485 C C . CYS A 1 189 ? -9.488 -10.255 -1.674 1.00 97.94 189 CYS A C 1
ATOM 1487 O O . CYS A 1 189 ? -9.132 -11.363 -2.088 1.00 97.94 189 CYS A O 1
ATOM 1489 N N . TYR A 1 190 ? -9.492 -9.912 -0.393 1.00 98.50 190 TYR A N 1
ATOM 1490 C CA . TYR A 1 190 ? -9.097 -10.752 0.732 1.00 98.50 190 TYR A CA 1
ATOM 1491 C C . TYR A 1 190 ? -10.232 -10.791 1.763 1.00 98.50 190 TYR A C 1
ATOM 1493 O O . TYR A 1 190 ? -11.098 -9.919 1.747 1.00 98.50 190 TYR A O 1
ATOM 1501 N N . ASP A 1 191 ? -10.230 -11.762 2.673 1.00 97.81 191 ASP A N 1
ATOM 1502 C CA . ASP A 1 191 ? -10.916 -11.589 3.959 1.00 97.81 191 ASP A CA 1
ATOM 1503 C C . ASP A 1 191 ? -10.060 -10.740 4.924 1.00 97.81 191 ASP A C 1
ATOM 1505 O O . ASP A 1 191 ? -8.921 -10.367 4.622 1.00 97.81 191 ASP A O 1
ATOM 1509 N N . LEU A 1 192 ? -10.611 -10.397 6.092 1.00 97.38 192 LEU A N 1
ATOM 1510 C CA . LEU A 1 192 ? -9.925 -9.549 7.082 1.00 97.38 192 LEU A CA 1
ATOM 1511 C C . LEU A 1 192 ? -8.752 -10.254 7.796 1.00 97.38 192 LEU A C 1
ATOM 1513 O O . LEU A 1 192 ? -7.991 -9.614 8.532 1.00 97.38 192 LEU A O 1
ATOM 1517 N N . ASP A 1 193 ? -8.575 -11.555 7.568 1.00 98.12 193 ASP A N 1
ATOM 1518 C CA . ASP A 1 193 ? -7.475 -12.376 8.083 1.00 98.12 193 ASP A CA 1
ATOM 1519 C C . ASP A 1 193 ? -6.411 -12.672 7.009 1.00 98.12 193 ASP A C 1
ATOM 1521 O O . ASP A 1 193 ? -5.447 -13.397 7.251 1.00 98.12 193 ASP A O 1
ATOM 1525 N N . GLY A 1 194 ? -6.529 -12.036 5.837 1.00 97.94 194 GLY A N 1
ATOM 1526 C CA . GLY A 1 194 ? -5.486 -12.002 4.818 1.00 97.94 194 GLY A CA 1
ATOM 1527 C C . GLY A 1 194 ? -5.499 -13.188 3.859 1.00 97.94 194 GLY A C 1
ATOM 1528 O O . GLY A 1 194 ? -4.546 -13.365 3.098 1.00 97.94 194 GLY A O 1
ATOM 1529 N N . LYS A 1 195 ? -6.560 -13.997 3.820 1.00 98.38 195 LYS A N 1
ATOM 1530 C CA . LYS A 1 195 ? -6.723 -15.029 2.791 1.00 98.38 195 LYS A CA 1
ATOM 1531 C C . LYS A 1 195 ? -7.263 -14.394 1.512 1.00 98.38 195 LYS A C 1
ATOM 1533 O O . LYS A 1 195 ? -8.332 -13.789 1.505 1.00 98.38 195 LYS A O 1
ATOM 1538 N N . LYS A 1 196 ? -6.545 -14.562 0.397 1.00 98.44 196 LYS A N 1
ATOM 1539 C CA . LYS A 1 196 ? -7.004 -14.086 -0.918 1.00 98.44 196 LYS A CA 1
ATOM 1540 C C . LYS A 1 196 ? -8.259 -14.851 -1.346 1.00 98.44 196 LYS A C 1
ATOM 1542 O O . LYS A 1 196 ? -8.228 -16.075 -1.452 1.00 98.44 196 LYS A O 1
ATOM 1547 N N . LEU A 1 197 ? -9.334 -14.119 -1.626 1.00 97.50 197 LEU A N 1
ATOM 1548 C CA . LEU A 1 197 ? -10.610 -14.650 -2.107 1.00 97.50 197 LEU A CA 1
ATOM 1549 C C . LEU A 1 197 ? -10.652 -14.667 -3.638 1.00 97.50 197 LEU A C 1
ATOM 1551 O O . LEU A 1 197 ? -11.030 -15.670 -4.236 1.00 97.50 197 LEU A O 1
ATOM 1555 N N . TRP A 1 198 ? -10.235 -13.570 -4.279 1.00 97.69 198 TRP A N 1
ATOM 1556 C CA . TRP A 1 198 ? -10.129 -13.466 -5.737 1.00 97.69 198 TRP A CA 1
ATOM 1557 C C . TRP A 1 198 ? -9.198 -12.322 -6.167 1.00 97.69 198 TRP A C 1
ATOM 1559 O O . TRP A 1 198 ? -8.784 -11.485 -5.365 1.00 97.69 198 TRP A O 1
ATOM 1569 N N . GLN A 1 199 ? -8.869 -12.284 -7.459 1.00 97.12 199 GLN A N 1
ATOM 1570 C CA . GLN A 1 199 ? -8.155 -11.179 -8.109 1.00 97.12 199 GLN A CA 1
ATOM 1571 C C . GLN A 1 199 ? -8.735 -10.913 -9.505 1.00 97.12 199 GLN A C 1
ATOM 1573 O O . GLN A 1 199 ? -9.328 -11.810 -10.107 1.00 97.12 199 GLN A O 1
ATOM 1578 N N . ARG A 1 200 ? -8.565 -9.696 -10.026 1.00 94.44 200 ARG A N 1
ATOM 1579 C CA . ARG A 1 200 ? -8.942 -9.290 -11.387 1.00 94.44 200 ARG A CA 1
ATOM 1580 C C . ARG A 1 200 ? -7.870 -8.382 -11.979 1.00 94.44 200 ARG A C 1
ATOM 1582 O O . ARG A 1 200 ? -7.466 -7.407 -11.349 1.00 94.44 200 ARG A O 1
ATOM 1589 N N . ASP A 1 201 ? -7.458 -8.684 -13.204 1.00 92.06 201 ASP A N 1
ATOM 1590 C CA . ASP A 1 201 ? -6.757 -7.723 -14.052 1.00 92.06 201 ASP A CA 1
ATOM 1591 C C . ASP A 1 201 ? -7.809 -6.834 -14.736 1.00 92.06 201 ASP A C 1
ATOM 1593 O O . ASP A 1 201 ? -8.796 -7.337 -15.276 1.00 92.06 201 ASP A O 1
ATOM 1597 N N . LEU A 1 202 ? -7.629 -5.517 -14.652 1.00 89.88 202 LEU A N 1
ATOM 1598 C CA . LEU A 1 202 ? -8.503 -4.513 -15.270 1.00 89.88 202 LEU A CA 1
ATOM 1599 C C . LEU A 1 202 ? -7.842 -3.855 -16.495 1.00 89.88 202 LEU A C 1
ATOM 1601 O O . LEU A 1 202 ? -8.411 -2.940 -17.089 1.00 89.88 202 LEU A O 1
ATOM 1605 N N . GLY A 1 203 ? -6.662 -4.340 -16.889 1.00 89.81 203 GLY A N 1
ATOM 1606 C CA . GLY A 1 203 ? -5.825 -3.759 -17.924 1.00 89.81 203 GLY A CA 1
ATOM 1607 C C . GLY A 1 203 ? -4.952 -2.617 -17.406 1.00 89.81 203 GLY A C 1
ATOM 1608 O O . GLY A 1 203 ? -4.941 -2.274 -16.223 1.00 89.81 203 GLY A O 1
ATOM 1609 N N . LYS A 1 204 ? -4.201 -2.020 -18.333 1.00 89.81 204 LYS A N 1
ATOM 1610 C CA . LYS A 1 204 ? -3.359 -0.854 -18.057 1.00 89.81 204 LYS A CA 1
ATOM 1611 C C . LYS A 1 204 ? -4.217 0.408 -18.030 1.00 89.81 204 LYS A C 1
ATOM 1613 O O . LYS A 1 204 ? -4.917 0.695 -19.001 1.00 89.81 204 LYS A O 1
ATOM 1618 N N . ALA A 1 205 ? -4.128 1.181 -16.956 1.00 85.25 205 ALA A N 1
ATOM 1619 C CA . ALA A 1 205 ? -4.586 2.558 -16.950 1.00 85.25 205 ALA A CA 1
ATOM 1620 C C . ALA A 1 205 ? -3.699 3.410 -17.877 1.00 85.25 205 ALA A C 1
ATOM 1622 O O . ALA A 1 205 ? -2.524 3.111 -18.111 1.00 85.25 205 ALA A O 1
ATOM 1623 N N . HIS A 1 206 ? -4.289 4.474 -18.421 1.00 80.81 206 HIS A N 1
ATOM 1624 C CA . HIS A 1 206 ? -3.611 5.430 -19.291 1.00 80.81 206 HIS A CA 1
ATOM 1625 C C . HIS A 1 206 ? -3.515 6.781 -18.583 1.00 80.81 206 HIS A C 1
ATOM 1627 O O . HIS A 1 206 ? -4.510 7.499 -18.459 1.00 80.81 206 HIS A O 1
ATOM 1633 N N . MET A 1 207 ? -2.318 7.137 -18.120 1.00 81.25 207 MET A N 1
ATOM 1634 C CA . MET A 1 207 ? -2.103 8.335 -17.310 1.00 81.25 207 MET A CA 1
ATOM 1635 C C . MET A 1 207 ? -1.645 9.510 -18.173 1.00 81.25 207 MET A C 1
ATOM 1637 O O . MET A 1 207 ? -0.673 9.432 -18.924 1.00 81.25 207 MET A O 1
ATOM 1641 N N . GLY A 1 208 ? -2.301 10.661 -18.017 1.00 76.88 208 GLY A N 1
ATOM 1642 C CA . GLY A 1 208 ? -1.825 11.903 -18.622 1.00 76.88 208 GLY A CA 1
ATOM 1643 C C . GLY A 1 208 ? -0.445 12.271 -18.070 1.00 76.88 208 GLY A C 1
ATOM 1644 O O . GLY A 1 208 ? -0.317 12.529 -16.878 1.00 76.88 208 GLY A O 1
ATOM 1645 N N . SER A 1 209 ? 0.577 12.310 -18.931 1.00 83.25 209 SER A N 1
ATOM 1646 C CA . SER A 1 209 ? 1.984 12.557 -18.555 1.00 83.25 209 SER A CA 1
ATOM 1647 C C . SER A 1 209 ? 2.571 11.590 -17.511 1.00 83.25 209 SER A C 1
ATOM 1649 O O . SER A 1 209 ? 3.526 11.963 -16.839 1.00 83.25 209 SER A O 1
ATOM 1651 N N . SER A 1 210 ? 2.030 10.374 -17.363 1.00 85.44 210 SER A N 1
ATOM 1652 C CA . SER A 1 210 ? 2.539 9.362 -16.416 1.00 85.44 210 SER A CA 1
ATOM 1653 C C . SER A 1 210 ? 2.656 9.850 -14.961 1.00 85.44 210 SER A C 1
ATOM 1655 O O . SER A 1 210 ? 3.559 9.448 -14.238 1.00 85.44 210 SER A O 1
ATOM 1657 N N . LEU A 1 211 ? 1.732 10.705 -14.499 1.00 86.56 211 LEU A N 1
ATOM 1658 C CA . LEU A 1 211 ? 1.704 11.215 -13.111 1.00 86.56 211 LEU A CA 1
ATOM 1659 C C . LEU A 1 211 ? 1.503 10.112 -12.042 1.00 86.56 211 LEU A C 1
ATOM 1661 O O . LEU A 1 211 ? 1.660 10.366 -10.845 1.00 86.56 211 LEU A O 1
ATOM 1665 N N . GLY A 1 212 ? 1.204 8.884 -12.469 1.00 85.38 212 GLY A N 1
ATOM 1666 C CA . GLY A 1 212 ? 0.948 7.714 -11.634 1.00 85.38 212 GLY A CA 1
ATOM 1667 C C . GLY A 1 212 ? -0.542 7.463 -11.400 1.00 85.38 212 GLY A C 1
ATOM 1668 O O . GLY A 1 212 ? -1.409 8.168 -11.921 1.00 85.38 212 GLY A O 1
ATOM 1669 N N . GLU A 1 213 ? -0.834 6.423 -10.628 1.00 88.94 213 GLU A N 1
ATOM 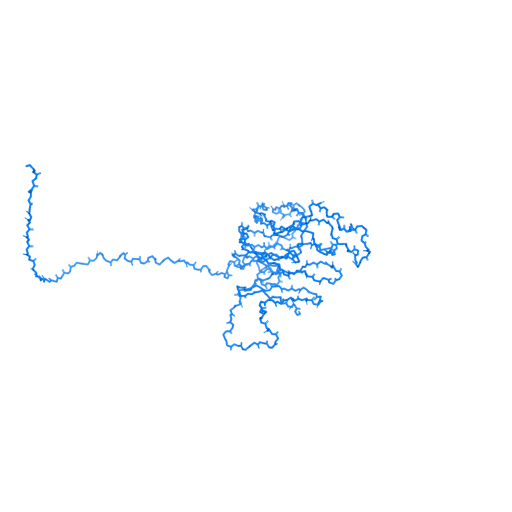1670 C CA . GLU A 1 213 ? -2.174 5.854 -10.457 1.00 88.94 213 GLU A CA 1
ATOM 1671 C C . GLU A 1 213 ? -2.639 6.040 -9.012 1.00 88.94 213 GLU A C 1
ATOM 1673 O O . GLU A 1 213 ? -1.871 5.795 -8.088 1.00 88.94 213 GLU A O 1
ATOM 1678 N N . GLY A 1 214 ? -3.885 6.470 -8.806 1.00 78.69 214 GLY A N 1
ATOM 1679 C CA . GLY A 1 214 ? -4.434 6.717 -7.469 1.00 78.69 214 GLY A CA 1
ATOM 1680 C C . GLY A 1 214 ? -5.933 6.999 -7.516 1.00 78.69 214 GLY A C 1
ATOM 1681 O O . GLY A 1 214 ? -6.360 8.132 -7.719 1.00 78.69 214 GLY A O 1
ATOM 1682 N N . CYS A 1 215 ? -6.741 5.953 -7.363 1.00 81.88 215 CYS A N 1
ATOM 1683 C CA . CYS A 1 215 ? -8.199 6.043 -7.262 1.00 81.88 215 CYS A CA 1
ATOM 1684 C C . CYS A 1 215 ? -8.644 4.978 -6.258 1.00 81.88 215 CYS A C 1
ATOM 1686 O O . CYS A 1 215 ? -8.361 3.799 -6.442 1.00 81.88 215 CYS A O 1
ATOM 1688 N N . SER A 1 216 ? -9.291 5.366 -5.165 1.00 83.56 216 SER A N 1
ATOM 1689 C CA . SER A 1 216 ? -9.640 4.393 -4.129 1.00 83.56 216 SER A CA 1
ATOM 1690 C C . SER A 1 216 ? -10.916 3.622 -4.513 1.00 83.56 216 SER A C 1
ATOM 1692 O O . SER A 1 216 ? -11.895 4.250 -4.934 1.00 83.56 216 SER A O 1
ATOM 1694 N N . PRO A 1 217 ? -10.957 2.282 -4.372 1.00 80.62 217 PRO A N 1
ATOM 1695 C CA . PRO A 1 217 ? -12.218 1.550 -4.300 1.00 80.62 217 PRO A CA 1
ATOM 1696 C C . PRO A 1 217 ? -13.117 2.106 -3.181 1.00 80.62 217 PRO A C 1
ATOM 1698 O O . PRO A 1 217 ? -12.618 2.523 -2.138 1.00 80.62 217 PRO A O 1
ATOM 1701 N N . MET A 1 218 ? -14.436 2.083 -3.384 1.00 76.69 218 MET A N 1
ATOM 1702 C CA . MET A 1 218 ? -15.444 2.374 -2.358 1.00 76.69 218 MET A CA 1
ATOM 1703 C C . MET A 1 218 ? -16.550 1.312 -2.380 1.00 76.69 218 MET A C 1
ATOM 1705 O O . MET A 1 218 ? -17.115 0.989 -3.430 1.00 76.69 218 MET A O 1
ATOM 1709 N N . SER A 1 219 ? -16.871 0.770 -1.210 1.00 67.75 219 SER A N 1
ATOM 1710 C CA . SER A 1 219 ? -18.062 -0.050 -0.985 1.00 67.75 219 SER A CA 1
ATOM 1711 C C . SER A 1 219 ? -19.294 0.856 -0.849 1.00 67.75 219 SER A C 1
ATOM 1713 O O . SER A 1 219 ? -19.213 1.960 -0.318 1.00 67.75 219 SER A O 1
ATOM 1715 N N . SER A 1 220 ? -20.460 0.402 -1.320 1.00 59.19 220 SER A N 1
ATOM 1716 C CA . SER A 1 220 ? -21.736 1.063 -1.013 1.00 59.19 220 SER A CA 1
ATOM 1717 C C . SER A 1 220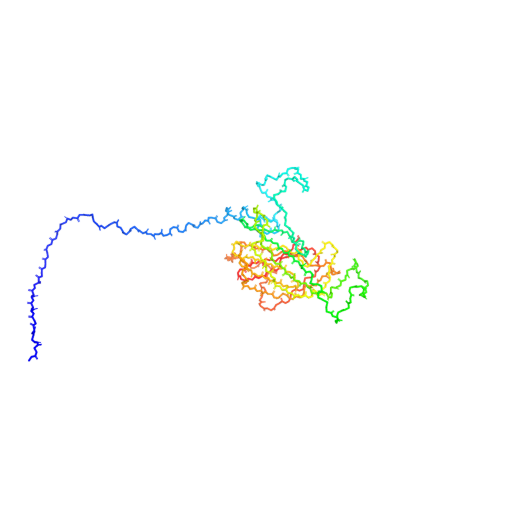 ? -22.759 0.036 -0.541 1.00 59.19 220 SER A C 1
ATOM 1719 O O . SER A 1 220 ? -23.154 -0.841 -1.311 1.00 59.19 220 SER A O 1
ATOM 1721 N N . SER A 1 221 ? -23.236 0.177 0.696 1.00 45.53 221 SER A N 1
ATOM 1722 C CA . SER A 1 221 ? -24.232 -0.707 1.324 1.00 45.53 221 SER A CA 1
ATOM 1723 C C . SER A 1 221 ? -25.643 -0.600 0.715 1.00 45.53 221 SER A C 1
ATOM 1725 O O . SER A 1 221 ? -26.553 -1.326 1.108 1.00 45.53 221 SER A O 1
ATOM 1727 N N . SER A 1 222 ? -25.842 0.267 -0.285 1.00 35.22 222 SER A N 1
ATOM 1728 C CA . SER A 1 222 ? -27.136 0.563 -0.910 1.00 35.22 222 SER A CA 1
ATOM 1729 C C . SER A 1 222 ? -27.182 0.308 -2.424 1.00 35.22 222 SER A C 1
ATOM 1731 O O . SER A 1 222 ? -27.781 1.075 -3.174 1.00 35.22 222 SER A O 1
ATOM 1733 N N . CYS A 1 223 ? -26.664 -0.837 -2.886 1.00 31.11 223 CYS A N 1
ATOM 1734 C CA . CYS A 1 223 ? -27.019 -1.373 -4.210 1.00 31.11 223 CYS A CA 1
ATOM 1735 C C . CYS A 1 223 ? -28.197 -2.369 -4.136 1.00 31.11 223 CYS A C 1
ATOM 1737 O O . CYS A 1 223 ? -28.150 -3.476 -4.670 1.00 31.11 223 CYS A O 1
ATOM 1739 N N . SER A 1 224 ? -29.287 -1.966 -3.471 1.00 24.42 224 SER A N 1
ATOM 1740 C CA . SER A 1 224 ? -30.585 -2.613 -3.692 1.00 24.42 224 SER A CA 1
ATOM 1741 C C . SER A 1 224 ? -31.064 -2.277 -5.108 1.00 24.42 224 SER A C 1
ATOM 1743 O O . SER A 1 224 ? -31.135 -1.089 -5.433 1.00 24.42 224 SER A O 1
ATOM 1745 N N . PRO A 1 225 ? -31.455 -3.257 -5.946 1.00 29.66 225 PRO A N 1
ATOM 1746 C CA . PRO A 1 225 ? -32.112 -2.963 -7.211 1.00 29.66 225 PRO A CA 1
ATOM 1747 C C . PRO A 1 225 ? -33.387 -2.169 -6.924 1.00 29.66 225 PRO A C 1
ATOM 1749 O O . PRO A 1 225 ? -34.317 -2.680 -6.293 1.00 29.66 225 PRO A O 1
ATOM 1752 N N . ALA A 1 226 ? -33.427 -0.907 -7.353 1.00 28.58 226 ALA A N 1
ATOM 1753 C CA . ALA A 1 226 ? -34.591 -0.056 -7.160 1.00 28.58 226 ALA A CA 1
ATOM 1754 C C . ALA A 1 226 ? -35.786 -0.662 -7.910 1.00 28.58 226 ALA A C 1
ATOM 1756 O O . ALA A 1 226 ? -35.890 -0.556 -9.133 1.00 28.58 226 ALA A O 1
ATOM 1757 N N . ARG A 1 227 ? -36.694 -1.318 -7.175 1.00 34.38 227 ARG A N 1
ATOM 1758 C CA . ARG A 1 227 ? -37.932 -1.867 -7.739 1.00 34.38 227 ARG A CA 1
ATOM 1759 C C . ARG A 1 227 ? -38.723 -0.736 -8.403 1.00 34.38 227 ARG A C 1
ATOM 1761 O O . ARG A 1 227 ? -39.257 0.132 -7.722 1.00 34.38 227 ARG A O 1
ATOM 1768 N N . GLY A 1 228 ? -38.813 -0.780 -9.732 1.00 31.84 228 GLY A N 1
ATOM 1769 C CA . GLY A 1 228 ? -39.795 -0.014 -10.501 1.00 31.84 228 GLY A CA 1
ATOM 1770 C C . GLY A 1 228 ? -39.471 1.451 -10.806 1.00 31.84 228 GLY A C 1
ATOM 1771 O O . GLY A 1 228 ? -40.405 2.204 -11.064 1.00 31.84 228 GLY A O 1
ATOM 1772 N N . LYS A 1 229 ? -38.200 1.883 -10.826 1.00 31.08 229 LYS A N 1
ATOM 1773 C CA . LYS A 1 229 ? -37.832 3.166 -11.459 1.00 31.08 229 LYS A CA 1
ATOM 1774 C C . LYS A 1 229 ? -36.978 2.932 -12.702 1.00 31.08 229 LYS A C 1
ATOM 1776 O O . LYS A 1 229 ? -35.961 2.247 -12.638 1.00 31.08 229 LYS A O 1
ATOM 1781 N N . SER A 1 230 ? -37.433 3.484 -13.827 1.00 27.12 230 SER A N 1
ATOM 1782 C CA . SER A 1 230 ? -36.776 3.383 -15.133 1.00 27.12 230 SER A CA 1
ATOM 1783 C C . SER A 1 230 ? -35.319 3.862 -15.072 1.00 27.12 230 SER A C 1
ATOM 1785 O O . SER A 1 230 ? -35.032 4.788 -14.306 1.00 27.12 230 SER A O 1
ATOM 1787 N N . PRO A 1 231 ? -34.402 3.292 -15.879 1.00 30.66 231 PRO A N 1
ATOM 1788 C CA . PRO A 1 231 ? -33.014 3.735 -15.910 1.00 30.66 231 PRO A CA 1
ATOM 1789 C C . PRO A 1 231 ? -32.907 5.232 -16.207 1.00 30.66 231 PRO A C 1
ATOM 1791 O O . PRO A 1 231 ? -33.549 5.738 -17.129 1.00 30.66 231 PRO A O 1
ATOM 1794 N N . ILE A 1 232 ? -32.056 5.928 -15.452 1.00 33.12 232 ILE A N 1
ATOM 1795 C CA . ILE A 1 232 ? -31.643 7.292 -15.787 1.00 33.12 232 ILE A CA 1
ATOM 1796 C C . ILE A 1 232 ? -30.916 7.220 -17.144 1.00 33.12 232 ILE A C 1
ATOM 1798 O O . ILE A 1 232 ? -29.975 6.424 -17.264 1.00 33.12 232 ILE A O 1
ATOM 1802 N N . PRO A 1 233 ? -31.311 8.008 -18.165 1.00 25.06 233 PRO A N 1
ATOM 1803 C CA . PRO A 1 233 ? -30.656 7.975 -19.469 1.00 25.06 233 PRO A CA 1
ATOM 1804 C C . PRO A 1 233 ? -29.152 8.248 -19.333 1.00 25.06 233 PRO A C 1
ATOM 1806 O O . PRO A 1 233 ? -28.750 9.314 -18.875 1.00 25.06 233 PRO A O 1
ATOM 1809 N N . GLY A 1 234 ? -28.326 7.267 -19.708 1.00 30.44 234 GLY A N 1
ATOM 1810 C CA . GLY A 1 234 ? -26.862 7.330 -19.599 1.00 30.44 234 GLY A CA 1
ATOM 1811 C C . GLY A 1 234 ? -26.222 6.221 -18.755 1.00 30.44 234 GLY A C 1
ATOM 1812 O O . GLY A 1 234 ? -25.038 5.950 -18.937 1.00 30.44 234 GLY A O 1
ATOM 181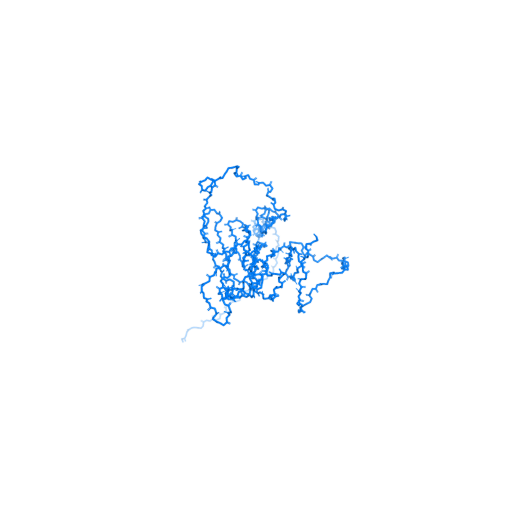3 N N . PHE A 1 235 ? -26.979 5.525 -17.898 1.00 29.89 235 PHE A N 1
ATOM 1814 C CA . PHE A 1 235 ? -26.475 4.358 -17.161 1.00 29.89 235 PHE A CA 1
ATOM 1815 C C . PHE A 1 235 ? -26.836 3.042 -17.861 1.00 29.89 235 PHE A C 1
ATOM 1817 O O . PHE A 1 235 ? -27.945 2.529 -17.714 1.00 29.89 235 PHE A O 1
ATOM 1824 N N . SER A 1 236 ? -25.866 2.458 -18.568 1.00 24.72 236 SER A N 1
ATOM 1825 C CA . SER A 1 236 ? -25.904 1.046 -18.968 1.00 24.72 236 SER A CA 1
ATOM 1826 C C . SER A 1 236 ? -25.055 0.216 -18.002 1.00 24.72 236 SER A C 1
ATOM 1828 O O . SER A 1 236 ? -23.880 0.547 -17.821 1.00 24.72 236 SER A O 1
ATOM 1830 N N . PRO A 1 237 ? -25.573 -0.881 -17.416 1.00 27.55 237 PRO A N 1
ATOM 1831 C CA . PRO A 1 237 ? -24.722 -1.840 -16.727 1.00 27.55 237 PRO A CA 1
ATOM 1832 C C . PRO A 1 237 ? -23.753 -2.448 -17.745 1.00 27.55 237 PRO A C 1
ATOM 1834 O O . PRO A 1 237 ? -24.174 -2.946 -18.795 1.00 27.55 237 PRO A O 1
ATOM 1837 N N . ALA A 1 238 ? -22.454 -2.398 -17.449 1.00 30.94 238 ALA A N 1
ATOM 1838 C CA . ALA A 1 238 ? -21.436 -2.983 -18.309 1.00 30.94 238 ALA A CA 1
ATOM 1839 C C . ALA A 1 238 ? -21.633 -4.505 -18.367 1.00 30.94 238 ALA A C 1
ATOM 1841 O O . ALA A 1 238 ? -21.288 -5.230 -17.433 1.00 30.94 238 ALA A O 1
ATOM 1842 N N . ARG A 1 239 ? -22.200 -4.998 -19.476 1.00 23.45 239 ARG A N 1
ATOM 1843 C CA . ARG A 1 239 ? -22.148 -6.427 -19.792 1.00 23.45 239 ARG A CA 1
ATOM 1844 C C . ARG A 1 239 ? -20.684 -6.845 -19.918 1.00 23.45 239 ARG A C 1
ATOM 1846 O O . ARG A 1 239 ? -19.843 -6.057 -20.347 1.00 23.45 239 ARG A O 1
ATOM 1853 N N . SER A 1 240 ? -20.413 -8.093 -19.547 1.00 31.58 240 SER A N 1
ATOM 1854 C CA . SER A 1 240 ? -19.126 -8.770 -19.730 1.00 31.58 240 SER A CA 1
ATOM 1855 C C . SER A 1 240 ? -18.447 -8.384 -21.050 1.00 31.58 240 SER A C 1
ATOM 1857 O O . SER A 1 240 ? -19.062 -8.523 -22.108 1.00 31.58 240 SER A O 1
ATOM 1859 N N . ASN A 1 241 ? -17.170 -7.997 -20.958 1.00 26.77 241 ASN A N 1
ATOM 1860 C CA . ASN A 1 241 ? -16.277 -7.563 -22.043 1.00 26.77 241 ASN A CA 1
ATOM 1861 C C . ASN A 1 241 ? -16.478 -6.100 -22.491 1.00 26.77 241 ASN A C 1
ATOM 1863 O O . ASN A 1 241 ? -17.048 -5.822 -23.543 1.00 26.77 241 ASN A O 1
ATOM 1867 N N . GLY A 1 242 ? -15.922 -5.159 -21.719 1.00 23.55 242 GLY A N 1
ATOM 1868 C CA . GLY A 1 242 ? -15.823 -3.746 -22.097 1.00 23.55 242 GLY A CA 1
ATOM 1869 C C . GLY A 1 242 ? -14.586 -3.074 -21.501 1.00 23.55 242 GLY A C 1
ATOM 1870 O O . GLY A 1 242 ? -14.555 -2.779 -20.310 1.00 23.55 242 GLY A O 1
ATOM 1871 N N . CYS A 1 243 ? -13.570 -2.819 -22.330 1.00 26.05 243 CYS A N 1
ATOM 1872 C CA . CYS A 1 243 ? -12.449 -1.948 -21.972 1.00 26.05 243 CYS A CA 1
ATOM 1873 C C . CYS A 1 243 ? -12.958 -0.502 -21.841 1.00 26.05 243 CYS A C 1
ATOM 1875 O O . CYS A 1 243 ? -13.625 -0.006 -22.749 1.00 26.05 243 CYS A O 1
ATOM 1877 N N . LEU A 1 244 ? -12.649 0.175 -20.732 1.00 28.81 244 LEU A N 1
ATOM 1878 C CA . LEU A 1 244 ? -13.068 1.556 -20.479 1.00 28.81 244 LEU A CA 1
ATOM 1879 C C . LEU A 1 244 ? -11.856 2.460 -20.248 1.00 28.81 244 LEU A C 1
ATOM 1881 O O . LEU A 1 244 ? -11.353 2.612 -19.138 1.00 28.81 244 LEU A O 1
ATOM 1885 N N . THR A 1 245 ? -11.407 3.091 -21.330 1.00 24.19 245 THR A N 1
ATOM 1886 C CA . THR A 1 245 ? -10.391 4.147 -21.313 1.00 24.19 245 THR A CA 1
ATOM 1887 C C . THR A 1 245 ? -10.965 5.437 -20.720 1.00 24.19 245 THR A C 1
ATOM 1889 O O . THR A 1 245 ? -11.801 6.091 -21.351 1.00 24.19 245 THR A O 1
ATOM 1892 N N . THR A 1 246 ? -10.499 5.862 -19.546 1.00 28.41 246 THR A N 1
ATOM 1893 C CA . THR A 1 246 ? -10.880 7.156 -18.962 1.00 28.41 246 THR A CA 1
ATOM 1894 C C . THR A 1 246 ? -10.037 8.294 -19.550 1.00 28.41 246 THR A C 1
ATOM 1896 O O . THR A 1 246 ? -8.851 8.448 -19.268 1.00 28.41 246 THR A O 1
ATOM 1899 N N . ARG A 1 247 ? -10.650 9.142 -20.388 1.00 23.42 247 ARG A N 1
ATOM 1900 C CA . ARG A 1 247 ? -10.016 10.388 -20.852 1.00 23.42 247 ARG A CA 1
ATOM 1901 C C . ARG A 1 247 ? -10.134 11.487 -19.787 1.00 23.42 247 ARG A C 1
ATOM 1903 O O . ARG A 1 247 ? -11.206 12.051 -19.616 1.00 23.42 247 ARG A O 1
ATOM 1910 N N . ASN A 1 248 ? -8.979 11.872 -19.239 1.00 25.25 248 ASN A N 1
ATOM 1911 C CA . ASN A 1 248 ? -8.677 13.119 -18.516 1.00 25.25 248 ASN A CA 1
ATOM 1912 C C . ASN A 1 248 ? -9.304 13.376 -17.125 1.00 25.25 248 ASN A C 1
ATOM 1914 O O . ASN A 1 248 ? -10.496 13.625 -17.007 1.00 25.25 248 ASN A O 1
ATOM 1918 N N . ARG A 1 249 ? -8.373 13.579 -16.176 1.00 33.12 249 ARG A N 1
ATOM 1919 C CA . ARG A 1 249 ? -8.359 14.521 -15.031 1.00 33.12 249 ARG A CA 1
ATOM 1920 C C . ARG A 1 249 ? -9.411 14.348 -13.920 1.00 33.12 249 ARG A C 1
ATOM 1922 O O . ARG A 1 249 ? -10.597 14.168 -14.159 1.00 33.12 249 ARG A O 1
ATOM 1929 N N . THR A 1 250 ? -8.904 14.533 -12.698 1.00 29.16 250 THR A N 1
ATOM 1930 C CA . THR A 1 250 ? -9.588 14.408 -11.397 1.00 29.16 250 THR A CA 1
ATOM 1931 C C . THR A 1 250 ? -9.928 12.964 -11.001 1.00 29.16 250 THR A C 1
ATOM 1933 O O . THR A 1 250 ? -10.106 12.089 -11.848 1.00 29.16 250 THR A O 1
ATOM 1936 N N . ALA A 1 251 ? -9.916 12.692 -9.692 1.00 33.84 251 ALA A N 1
ATOM 1937 C CA . ALA A 1 251 ? -9.991 11.341 -9.140 1.00 33.84 251 ALA A CA 1
ATOM 1938 C C . ALA A 1 251 ? -11.248 10.589 -9.610 1.00 33.84 251 ALA A C 1
ATOM 1940 O O . ALA A 1 251 ? -12.371 11.085 -9.506 1.00 33.84 251 ALA A O 1
ATOM 1941 N N . SER A 1 252 ? -11.042 9.375 -10.117 1.00 37.62 252 SER A N 1
ATOM 1942 C CA . SER A 1 252 ? -12.123 8.409 -10.325 1.00 37.62 252 SER A CA 1
ATOM 1943 C C . SER A 1 252 ? -12.402 7.670 -9.015 1.00 37.62 252 SER A C 1
ATOM 1945 O O . SER A 1 252 ? -11.507 7.542 -8.180 1.00 37.62 252 SER A O 1
ATOM 1947 N N . TYR A 1 253 ? -13.621 7.164 -8.849 1.00 39.56 253 TYR A N 1
ATOM 1948 C CA . TYR A 1 253 ? -13.973 6.241 -7.770 1.00 39.56 253 TYR A CA 1
ATOM 1949 C C . TYR A 1 253 ? -14.456 4.927 -8.383 1.00 39.56 253 TYR A C 1
ATOM 1951 O O . TYR A 1 253 ? -15.109 4.934 -9.426 1.00 39.56 253 TYR A O 1
ATOM 1959 N N . GLY A 1 254 ? -14.139 3.794 -7.761 1.00 41.78 254 GLY A N 1
ATOM 1960 C CA . GLY A 1 254 ? -14.667 2.488 -8.163 1.00 41.78 254 GLY A CA 1
ATOM 1961 C C . GLY A 1 254 ? -15.717 2.005 -7.169 1.00 41.78 254 GLY A C 1
ATOM 1962 O O . GLY A 1 254 ? -15.359 1.731 -6.030 1.00 41.78 254 GLY A O 1
ATOM 1963 N N . ILE A 1 255 ? -16.980 1.885 -7.584 1.00 42.44 255 ILE A N 1
ATOM 1964 C CA . ILE A 1 255 ? -18.074 1.338 -6.768 1.00 42.44 255 ILE A CA 1
ATOM 1965 C C . ILE A 1 255 ? -18.131 -0.185 -6.916 1.00 42.44 255 ILE A C 1
ATOM 1967 O O . ILE A 1 255 ? -18.081 -0.718 -8.030 1.00 42.44 255 ILE A O 1
ATOM 1971 N N . PHE A 1 256 ? -18.281 -0.871 -5.783 1.00 45.78 256 PHE A N 1
ATOM 1972 C CA . PHE A 1 256 ? -18.387 -2.325 -5.684 1.00 45.78 256 PHE A CA 1
ATOM 1973 C C . PHE A 1 256 ? -19.780 -2.766 -5.235 1.00 45.78 256 PHE A C 1
ATOM 1975 O O . PHE A 1 256 ? -20.351 -2.216 -4.295 1.00 45.78 256 PHE A O 1
ATOM 1982 N N . SER A 1 257 ? -20.292 -3.813 -5.879 1.00 35.44 257 SER A N 1
ATOM 1983 C CA . SER A 1 257 ? -21.456 -4.586 -5.442 1.00 35.44 257 SER A CA 1
ATOM 1984 C C . SER A 1 257 ? -21.237 -6.067 -5.765 1.00 35.44 257 SER A C 1
ATOM 1986 O O . SER A 1 257 ? -20.445 -6.389 -6.655 1.00 35.44 257 SER A O 1
ATOM 1988 N N . ASP A 1 258 ? -21.985 -6.972 -5.126 1.00 30.55 258 ASP A N 1
ATOM 1989 C CA . ASP A 1 258 ? -21.961 -8.408 -5.466 1.00 30.55 258 ASP A CA 1
ATOM 1990 C C . ASP A 1 258 ? -22.328 -8.694 -6.941 1.00 30.55 258 ASP A C 1
ATOM 1992 O O . ASP A 1 258 ? -22.019 -9.767 -7.457 1.00 30.55 258 ASP A O 1
ATOM 1996 N N . SER A 1 259 ? -22.959 -7.740 -7.644 1.00 29.97 259 SER A N 1
ATOM 1997 C CA . SER A 1 259 ? -23.369 -7.878 -9.049 1.00 29.97 259 SER A CA 1
ATOM 1998 C C . SER A 1 259 ? -22.431 -7.215 -10.069 1.00 29.97 259 SER A C 1
ATOM 2000 O O . SER A 1 259 ? -22.587 -7.447 -11.269 1.00 29.97 259 SER A O 1
ATOM 2002 N N . GLY A 1 260 ? -21.434 -6.427 -9.645 1.00 37.25 260 GLY A N 1
ATOM 2003 C CA . GLY A 1 260 ? -20.541 -5.741 -10.581 1.00 37.25 260 GLY A CA 1
ATOM 2004 C C . GLY A 1 260 ? -19.642 -4.659 -9.981 1.00 37.25 260 GLY A C 1
ATOM 2005 O O . GLY A 1 260 ? -19.835 -4.200 -8.856 1.00 37.25 260 GLY A O 1
ATOM 2006 N N . PHE A 1 261 ? -18.656 -4.251 -10.785 1.00 39.69 261 PHE A N 1
ATOM 2007 C CA . PHE A 1 261 ? -17.713 -3.166 -10.509 1.00 39.69 261 PHE A CA 1
ATOM 2008 C C . PHE A 1 261 ? -17.954 -2.026 -11.505 1.00 39.69 261 PHE A C 1
ATOM 2010 O O . PHE A 1 261 ? -17.962 -2.261 -12.716 1.00 39.69 261 PHE A O 1
ATOM 2017 N N . CYS A 1 262 ? -18.154 -0.804 -11.011 1.00 39.34 262 CYS A N 1
ATOM 2018 C CA . CYS A 1 262 ? -18.441 0.367 -11.839 1.00 39.34 262 CYS A CA 1
ATOM 2019 C C . CYS A 1 262 ? -17.561 1.549 -11.436 1.00 39.34 262 CYS A C 1
ATOM 2021 O O . CYS A 1 262 ? -17.625 2.004 -10.298 1.00 39.34 262 CYS A O 1
ATOM 2023 N N . PHE A 1 263 ? -16.798 2.108 -12.377 1.00 40.88 263 PHE A N 1
ATOM 2024 C CA . PHE A 1 263 ? -16.166 3.408 -12.157 1.00 40.88 263 PHE A CA 1
ATOM 2025 C C . PHE A 1 263 ? -17.218 4.519 -12.211 1.00 40.88 263 PHE A C 1
ATOM 2027 O O . PHE A 1 263 ? -17.926 4.658 -13.210 1.00 40.88 263 PHE A O 1
ATOM 2034 N N . THR A 1 264 ? -17.290 5.337 -11.164 1.00 33.81 264 THR A N 1
ATOM 2035 C CA . THR A 1 264 ? -18.046 6.588 -11.162 1.00 33.81 264 THR A CA 1
ATOM 2036 C C . THR A 1 264 ? -17.111 7.778 -11.313 1.00 33.81 264 THR A C 1
ATOM 2038 O O . THR A 1 264 ? -16.028 7.869 -10.729 1.00 33.81 264 THR A O 1
ATOM 2041 N N . ARG A 1 265 ? -17.553 8.717 -12.148 1.00 25.12 265 ARG A N 1
ATOM 2042 C CA . ARG A 1 265 ? -16.910 10.011 -12.333 1.00 25.12 265 ARG A CA 1
ATOM 2043 C C . ARG A 1 265 ? -17.266 10.899 -11.142 1.00 25.12 265 ARG A C 1
ATOM 2045 O O . ARG A 1 265 ? -18.451 11.084 -10.877 1.00 25.12 265 ARG A O 1
ATOM 2052 N N . SER A 1 266 ? -16.267 11.480 -10.476 1.00 26.83 266 SER A N 1
ATOM 2053 C CA . SER A 1 266 ? -16.515 12.655 -9.636 1.00 26.83 266 SER A CA 1
ATOM 2054 C C . SER A 1 266 ? -17.000 13.784 -10.544 1.00 26.83 266 SER A C 1
ATOM 2056 O O . SER A 1 266 ? -16.284 14.165 -11.475 1.00 26.83 266 SER A O 1
ATOM 2058 N N . THR A 1 267 ? -18.221 14.260 -10.312 1.00 28.42 267 THR A N 1
ATOM 2059 C CA . THR A 1 267 ? -18.741 15.505 -10.897 1.00 28.42 267 THR A CA 1
ATOM 2060 C C . THR A 1 267 ? -18.017 16.707 -10.318 1.00 28.42 267 THR A C 1
ATOM 2062 O O . THR A 1 267 ? -17.776 16.663 -9.090 1.00 28.42 267 THR A O 1
#

Sequence (267 aa):
MSHRKLFRIVNSSISDTFCLAALVVSCCACLQSQLSAQDPSKSELNNWHQWRGPDANGVSRSANPPTEWSEEKNIRWKTAIDGAGSSTPIIWDNKVFLLTAINTGIVDPTLAKPEDQPKRNFGIKFPNTEYKFVILCLDRDTGKELWRQTATQRIPHEGHHGDNNFASSSPTTDGQRLYCWFGSAGLYCYDLDGKKLWQRDLGKAHMGSSLGEGCSPMSSSSCSPARGKSPIPGFSPARSNGCLTTRNRTASYGIFSDSGFCFTRST